Protein AF-A0A8K0SGM7-F1 (afdb_monomer_lite)

Sequence (252 aa):
TVRVQGVPLGWDKNRLAIFLTESFGTVPTIKSLAQEVQGGVQSATASFQTASDVPKLPMSIKLPTLSKEEASRPASLQVDNNFYGVTTLFIPKEADDRVDVIALPGLGGHAFESFKHPPDEYMGLRDTLPQDLTNDATGQPMARVMTFGYESGVAGSNLEGLATRLHHSLLPLVATPIARPVIFVAHGFGGLVLKQALVSLSKLENEKDHKLLQAGHGFLFFGIPHAGMDKATQLACHMDLVAQEGRLPRRR

Structure (mmCIF, N/CA/C/O backbone):
data_AF-A0A8K0SGM7-F1
#
_entry.id   AF-A0A8K0SGM7-F1
#
loop_
_atom_site.group_PDB
_atom_site.id
_atom_site.type_symbol
_atom_site.label_atom_id
_atom_site.label_alt_id
_atom_site.label_comp_id
_atom_site.label_asym_id
_atom_site.label_entity_id
_atom_site.label_seq_id
_atom_site.pdbx_PDB_ins_code
_atom_site.Cartn_x
_atom_site.Cartn_y
_atom_site.Cartn_z
_atom_site.occupancy
_atom_site.B_iso_or_equiv
_atom_site.auth_seq_id
_atom_site.auth_comp_id
_atom_site.auth_asym_id
_atom_site.auth_atom_id
_atom_site.pdbx_PDB_model_num
ATOM 1 N N . THR A 1 1 ? -12.142 8.175 3.396 1.00 90.56 1 THR A N 1
ATOM 2 C CA . THR A 1 1 ? -11.204 7.320 4.164 1.00 90.56 1 THR A CA 1
ATOM 3 C C . THR A 1 1 ? -9.929 8.075 4.501 1.00 90.56 1 THR A C 1
ATOM 5 O O . THR A 1 1 ? -9.496 8.893 3.704 1.00 90.56 1 THR A O 1
ATOM 8 N N . VAL A 1 2 ? -9.330 7.784 5.657 1.00 94.31 2 VAL A N 1
ATOM 9 C CA . VAL A 1 2 ? -8.020 8.274 6.118 1.00 94.31 2 VAL A CA 1
ATOM 10 C C . VAL A 1 2 ? -7.079 7.091 6.363 1.00 94.31 2 VAL A C 1
ATOM 12 O O . VAL A 1 2 ? -7.535 5.964 6.590 1.00 94.31 2 VAL A O 1
ATOM 15 N N . ARG A 1 3 ? -5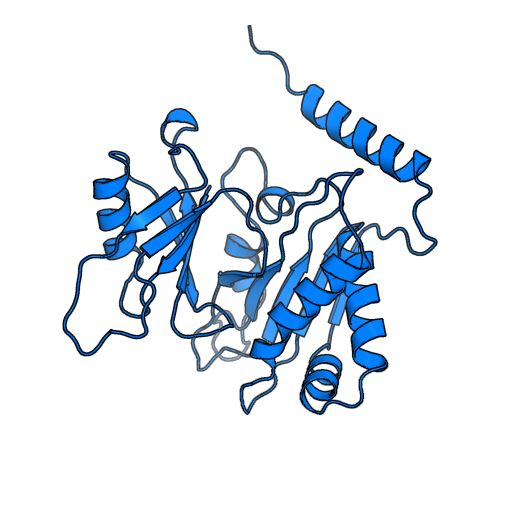.774 7.349 6.341 1.00 96.19 3 ARG A N 1
ATOM 16 C CA . ARG A 1 3 ? -4.721 6.429 6.769 1.00 96.19 3 ARG A CA 1
ATOM 17 C C . ARG A 1 3 ? -4.311 6.750 8.200 1.00 96.19 3 ARG A C 1
ATOM 19 O O . ARG A 1 3 ? -4.147 7.915 8.546 1.00 96.19 3 ARG A O 1
ATOM 26 N N . VAL A 1 4 ? -4.114 5.715 9.008 1.00 96.50 4 VAL A N 1
ATOM 27 C CA . VAL A 1 4 ? -3.551 5.808 10.360 1.00 96.50 4 VAL A CA 1
ATOM 28 C C . VAL A 1 4 ? -2.270 4.985 10.394 1.00 96.50 4 VAL A C 1
ATOM 30 O O . VAL A 1 4 ? -2.297 3.810 10.034 1.00 96.50 4 VAL A O 1
ATOM 33 N N . GLN A 1 5 ? -1.160 5.582 10.809 1.00 95.00 5 GLN A N 1
ATOM 34 C CA . GLN A 1 5 ? 0.160 4.954 10.873 1.00 95.00 5 GLN A CA 1
ATOM 35 C C . GLN A 1 5 ? 0.722 4.985 12.291 1.00 95.00 5 GLN A C 1
ATOM 37 O O . GLN A 1 5 ? 0.329 5.813 13.117 1.00 95.00 5 GLN A O 1
ATOM 42 N N . GLY A 1 6 ? 1.679 4.097 12.557 1.00 92.88 6 GLY A N 1
ATOM 43 C CA . GLY A 1 6 ? 2.317 3.985 13.868 1.00 92.88 6 GLY A CA 1
ATOM 44 C C . GLY A 1 6 ? 1.470 3.236 14.897 1.00 92.88 6 GLY A C 1
ATOM 45 O O . GLY A 1 6 ? 1.719 3.356 16.095 1.00 92.88 6 GLY A O 1
ATOM 46 N N . VAL A 1 7 ? 0.467 2.472 14.453 1.00 94.12 7 VAL A N 1
ATOM 47 C CA . VAL A 1 7 ? -0.400 1.698 15.348 1.00 94.12 7 VAL A CA 1
ATOM 48 C C . VAL A 1 7 ? 0.430 0.589 16.014 1.00 94.12 7 VAL A C 1
ATOM 50 O O . VAL A 1 7 ? 1.122 -0.147 15.307 1.00 94.12 7 VAL A O 1
ATOM 53 N N . PRO A 1 8 ? 0.416 0.449 17.352 1.00 92.38 8 PRO A N 1
ATOM 54 C CA . PRO A 1 8 ? 1.193 -0.590 18.027 1.00 92.38 8 PRO A CA 1
ATOM 55 C C . PRO A 1 8 ? 0.745 -2.003 17.633 1.00 92.38 8 PRO A C 1
ATOM 57 O O . PRO A 1 8 ? -0.449 -2.269 17.624 1.00 92.38 8 PRO A O 1
ATOM 60 N N . LEU A 1 9 ? 1.693 -2.929 17.428 1.00 89.88 9 LEU A N 1
ATOM 61 C CA . LEU A 1 9 ? 1.436 -4.311 16.967 1.00 89.88 9 LEU A CA 1
ATOM 62 C C . LEU A 1 9 ? 0.418 -5.107 17.808 1.00 89.88 9 LEU A C 1
ATOM 64 O O . LEU A 1 9 ? -0.185 -6.051 17.310 1.00 89.88 9 LEU A O 1
ATOM 68 N N . GLY A 1 10 ? 0.255 -4.763 19.089 1.00 89.00 10 GLY A N 1
ATOM 69 C CA . GLY A 1 10 ? -0.701 -5.413 19.992 1.00 89.00 10 GLY A CA 1
ATOM 70 C C . GLY A 1 10 ? -2.113 -4.822 19.956 1.00 89.00 10 GLY A C 1
ATOM 71 O O . GLY A 1 10 ? -2.942 -5.188 20.789 1.00 89.00 10 GLY A O 1
ATOM 72 N N . TRP A 1 11 ? -2.384 -3.847 19.087 1.00 93.19 11 TRP A N 1
ATOM 73 C CA . TRP A 1 11 ? -3.714 -3.266 18.940 1.00 93.19 11 TRP A CA 1
ATOM 74 C C . TRP A 1 11 ? -4.501 -4.028 17.879 1.00 93.19 11 TRP A C 1
ATOM 76 O O . TRP A 1 11 ? -3.982 -4.382 16.826 1.00 93.19 11 TRP A O 1
ATOM 86 N N . ASP A 1 12 ? -5.782 -4.255 18.153 1.00 95.00 12 ASP A N 1
ATOM 87 C CA . ASP A 1 12 ? -6.730 -4.757 17.168 1.00 95.00 12 ASP A CA 1
ATOM 88 C C . ASP A 1 12 ? -7.577 -3.608 16.592 1.00 95.00 12 ASP A C 1
ATOM 90 O O . ASP A 1 12 ? -7.466 -2.440 16.988 1.00 95.00 12 ASP A O 1
ATOM 94 N N . LYS A 1 13 ? -8.445 -3.938 15.627 1.00 96.06 13 LYS A N 1
ATOM 95 C CA . LYS A 1 13 ? -9.328 -2.953 14.986 1.00 96.06 13 LYS A CA 1
ATOM 96 C C . LYS A 1 13 ? -10.266 -2.274 15.990 1.00 96.06 13 LYS A C 1
ATOM 98 O O . LYS A 1 13 ? -10.547 -1.090 15.831 1.00 96.06 13 LYS A O 1
ATOM 103 N N . ASN A 1 14 ? -10.728 -2.997 17.011 1.00 95.75 14 ASN A N 1
ATOM 104 C CA . ASN A 1 14 ? -11.681 -2.484 17.995 1.00 95.75 14 ASN A CA 1
ATOM 105 C C . ASN A 1 14 ? -11.016 -1.467 18.922 1.00 95.75 14 ASN A C 1
ATOM 107 O O . ASN A 1 14 ? -11.519 -0.358 19.088 1.00 95.75 14 ASN A O 1
ATOM 111 N N . ARG A 1 15 ? -9.848 -1.809 19.468 1.00 95.06 15 ARG A N 1
ATOM 112 C CA . ARG A 1 15 ? -9.043 -0.919 20.303 1.00 95.06 15 ARG A CA 1
ATOM 113 C C . ARG A 1 15 ? -8.661 0.348 19.550 1.00 95.06 15 ARG A C 1
ATOM 115 O O . ARG A 1 15 ? -8.777 1.438 20.105 1.00 95.06 15 ARG A O 1
ATOM 122 N N . LEU A 1 16 ? -8.252 0.218 18.286 1.00 95.44 16 LEU A N 1
ATOM 123 C CA . LEU A 1 16 ? -7.952 1.375 17.448 1.00 95.44 16 LEU A CA 1
ATOM 124 C C . LEU A 1 16 ? -9.197 2.242 17.210 1.00 95.44 16 LEU A C 1
ATOM 126 O O . LEU A 1 16 ? -9.113 3.460 17.334 1.00 95.44 16 LEU A O 1
ATOM 130 N N . ALA A 1 17 ? -10.351 1.639 16.906 1.00 95.31 17 ALA A N 1
ATOM 131 C CA . ALA A 1 17 ? -11.600 2.375 16.703 1.00 95.31 17 ALA A CA 1
ATOM 132 C C . ALA A 1 17 ? -12.009 3.177 17.949 1.00 95.31 17 ALA A C 1
ATOM 134 O O . ALA A 1 17 ? -12.360 4.350 17.825 1.00 95.31 17 ALA A O 1
ATOM 135 N N . ILE A 1 18 ? -11.915 2.572 19.140 1.00 94.50 18 ILE A N 1
ATOM 136 C CA . ILE A 1 18 ? -12.198 3.236 20.423 1.00 94.50 18 ILE A CA 1
ATOM 137 C C . ILE A 1 18 ? -11.265 4.436 20.612 1.00 94.50 18 ILE A C 1
ATOM 139 O O . ILE A 1 18 ? -11.735 5.552 20.815 1.00 94.50 18 ILE A O 1
ATOM 143 N N . PHE A 1 19 ? -9.957 4.235 20.441 1.00 94.12 19 PHE A N 1
ATOM 144 C CA . PHE A 1 19 ? -8.962 5.293 20.618 1.00 94.12 19 PHE A CA 1
ATOM 145 C C . PHE A 1 19 ? -9.158 6.477 19.654 1.00 94.12 19 PHE A C 1
ATOM 147 O O . PHE A 1 19 ? -9.055 7.643 20.040 1.00 94.12 19 PHE A O 1
ATOM 154 N N . LEU A 1 20 ? -9.465 6.195 18.385 1.00 93.31 20 LEU A N 1
ATOM 155 C CA . LEU A 1 20 ? -9.758 7.244 17.407 1.00 93.31 20 LEU A CA 1
ATOM 156 C C . LEU A 1 20 ? -11.087 7.948 17.707 1.00 93.31 20 LEU A C 1
ATOM 158 O O . LEU A 1 20 ? -11.177 9.154 17.509 1.00 93.31 20 LEU A O 1
ATOM 162 N N . THR A 1 21 ? -12.085 7.232 18.232 1.00 93.38 21 THR A N 1
ATOM 163 C CA . THR A 1 21 ? -13.363 7.831 18.652 1.00 93.38 21 THR A CA 1
ATOM 164 C C . THR A 1 21 ? -13.155 8.838 19.777 1.00 93.38 21 THR A C 1
ATOM 166 O O . THR A 1 21 ? -13.662 9.954 19.702 1.00 93.38 21 THR A O 1
ATOM 169 N N . GLU A 1 22 ? -12.357 8.485 20.786 1.00 91.44 22 GLU A N 1
ATOM 170 C CA . GLU A 1 22 ? -11.985 9.395 21.877 1.00 91.44 22 GLU A CA 1
ATOM 171 C C . GLU A 1 22 ? -11.222 10.626 21.366 1.00 91.44 22 GLU A C 1
ATOM 173 O O . GLU A 1 22 ? -11.388 11.727 21.887 1.00 91.44 22 GLU A O 1
ATOM 178 N N . SER A 1 23 ? -10.414 10.450 20.318 1.00 88.50 23 SER A N 1
ATOM 179 C CA . SER A 1 23 ? -9.588 11.517 19.747 1.00 88.50 23 SER A CA 1
ATOM 180 C C . SER A 1 23 ? -10.354 12.454 18.805 1.00 88.50 23 SER A C 1
ATOM 182 O O . SER A 1 23 ? -10.028 13.638 18.729 1.00 88.50 23 SER A O 1
ATOM 184 N N . PHE A 1 24 ? -11.338 11.943 18.057 1.00 87.19 24 PHE A N 1
ATOM 185 C CA . PHE A 1 24 ? -12.049 12.693 17.011 1.00 87.19 24 PHE A CA 1
ATOM 186 C C . PHE A 1 24 ? -13.464 13.115 17.403 1.00 87.19 24 PHE A C 1
ATOM 188 O O . PHE A 1 24 ? -14.031 13.998 16.764 1.00 87.19 24 PHE A O 1
ATOM 195 N N . GLY A 1 25 ? -14.055 12.485 18.421 1.00 85.94 25 GLY A N 1
ATOM 196 C CA . GLY A 1 25 ? -15.464 12.672 18.775 1.00 85.94 25 GLY A CA 1
ATOM 197 C C . GLY A 1 25 ? -16.447 12.035 17.784 1.00 85.94 25 GLY A C 1
ATOM 198 O O . GLY A 1 25 ? -17.655 12.191 17.939 1.00 85.94 25 GLY A O 1
ATOM 199 N N . THR A 1 26 ? -15.950 11.309 16.780 1.00 88.44 26 THR A N 1
ATOM 200 C CA . THR A 1 26 ? -16.733 10.594 15.762 1.00 88.44 26 THR A CA 1
ATOM 201 C C . THR A 1 26 ? -16.264 9.146 15.684 1.00 88.44 26 THR A C 1
ATOM 203 O O . THR A 1 26 ? -15.098 8.862 15.940 1.00 88.44 26 THR A O 1
ATOM 206 N N . VAL A 1 27 ? -17.162 8.211 15.355 1.00 88.88 27 VAL A N 1
ATOM 207 C CA . VAL A 1 27 ? -16.842 6.773 15.326 1.00 88.88 27 VAL A CA 1
ATOM 208 C C . VAL A 1 27 ? -16.365 6.366 13.924 1.00 88.88 27 VAL A C 1
ATOM 210 O O . VAL A 1 27 ? -17.196 6.256 13.016 1.00 88.88 27 VAL A O 1
ATOM 213 N N . PRO A 1 28 ? -15.060 6.111 13.701 1.00 93.25 28 PRO A N 1
ATOM 214 C CA . PRO A 1 28 ? -14.589 5.600 12.423 1.00 93.25 28 PRO A CA 1
ATOM 215 C C . PRO A 1 28 ? -14.861 4.099 12.279 1.00 93.25 28 PRO A C 1
ATOM 217 O O . PRO A 1 28 ? -14.822 3.331 13.238 1.00 93.25 28 PRO A O 1
ATOM 220 N N . THR A 1 29 ? -15.025 3.647 11.039 1.00 94.31 29 THR A N 1
ATOM 221 C CA . THR A 1 29 ? -14.985 2.222 10.690 1.00 94.31 29 THR A CA 1
ATOM 222 C C . THR A 1 29 ? -13.578 1.839 10.240 1.00 94.31 29 THR A C 1
ATOM 224 O O . THR A 1 29 ? -13.126 2.280 9.182 1.00 94.31 29 THR A O 1
ATOM 227 N N . ILE A 1 30 ? -12.892 0.983 11.002 1.00 96.25 30 ILE A N 1
ATOM 228 C CA . ILE A 1 30 ? -11.567 0.465 10.630 1.00 96.25 30 ILE A CA 1
ATOM 229 C C . ILE A 1 30 ? -11.726 -0.639 9.585 1.00 96.25 30 ILE A C 1
ATOM 231 O O . ILE A 1 30 ? -12.168 -1.750 9.883 1.00 96.25 30 ILE A O 1
ATOM 235 N N . LYS A 1 31 ? -11.359 -0.341 8.341 1.00 94.75 31 LYS A N 1
ATOM 236 C CA . LYS A 1 31 ? -11.488 -1.270 7.214 1.00 94.75 31 LYS A CA 1
ATOM 237 C C . LYS A 1 31 ? -10.290 -2.210 7.124 1.00 94.75 31 LYS A C 1
ATOM 239 O O . LYS A 1 31 ? -10.472 -3.424 7.046 1.00 94.75 31 LYS A O 1
ATOM 244 N N . SER A 1 32 ? -9.074 -1.688 7.268 1.00 95.44 32 SER A N 1
ATOM 245 C CA . SER A 1 32 ? -7.848 -2.493 7.334 1.00 95.44 32 SER A CA 1
ATOM 246 C C . SER A 1 32 ? -7.014 -2.183 8.567 1.00 95.44 32 SER A C 1
ATOM 248 O O . SER A 1 32 ? -7.090 -1.086 9.109 1.00 95.44 32 SER A O 1
ATOM 250 N N . LEU A 1 33 ? -6.222 -3.168 8.987 1.00 96.88 33 LEU A N 1
ATOM 251 C CA . LEU A 1 33 ? -5.160 -3.039 9.976 1.00 96.88 33 LEU A CA 1
ATOM 252 C C . LEU A 1 33 ? -4.102 -4.089 9.625 1.00 96.88 33 LEU A C 1
ATOM 254 O O . LEU A 1 33 ? -4.396 -5.282 9.671 1.00 96.88 33 LEU A O 1
ATOM 258 N N . ALA A 1 34 ? -2.918 -3.652 9.211 1.00 95.56 34 ALA A N 1
ATOM 259 C CA . ALA A 1 34 ? -1.869 -4.530 8.713 1.00 95.56 34 ALA A CA 1
ATOM 260 C C . ALA A 1 34 ? -0.489 -4.021 9.129 1.00 95.56 34 ALA A C 1
ATOM 262 O O . ALA A 1 34 ? -0.246 -2.815 9.179 1.00 95.56 34 ALA A O 1
ATOM 263 N N . GLN A 1 35 ? 0.423 -4.947 9.422 1.00 93.38 35 GLN A N 1
ATOM 264 C CA . GLN A 1 35 ? 1.798 -4.610 9.772 1.00 93.38 35 GLN A CA 1
ATOM 265 C C . GLN A 1 35 ? 2.499 -3.903 8.603 1.00 93.38 35 GLN A C 1
ATOM 267 O O . GLN A 1 35 ? 2.387 -4.315 7.443 1.00 93.38 35 GLN A O 1
ATOM 272 N N . GLU A 1 36 ? 3.210 -2.817 8.901 1.00 90.50 36 GLU A N 1
ATOM 273 C CA . GLU A 1 36 ? 4.017 -2.124 7.900 1.00 90.50 36 GLU A CA 1
ATOM 274 C C . GLU A 1 36 ? 5.253 -2.951 7.536 1.00 90.50 36 GLU A C 1
ATOM 276 O O . GLU A 1 36 ? 5.793 -3.703 8.350 1.00 90.50 36 GLU A O 1
ATOM 281 N N . VAL A 1 37 ? 5.740 -2.787 6.306 1.00 85.50 37 VAL A N 1
ATOM 282 C CA . VAL A 1 37 ? 6.898 -3.543 5.804 1.00 85.50 37 VAL A CA 1
ATOM 283 C C . VAL A 1 37 ? 8.169 -3.259 6.604 1.00 85.50 37 VAL A C 1
ATOM 285 O O . VAL A 1 37 ? 8.998 -4.143 6.795 1.00 85.50 37 VAL A O 1
ATOM 288 N N . GLN A 1 38 ? 8.310 -2.032 7.106 1.00 79.06 38 GLN A N 1
ATOM 289 C CA . GLN A 1 38 ? 9.437 -1.624 7.949 1.00 79.06 38 GLN A CA 1
ATOM 290 C C . GLN A 1 38 ? 9.432 -2.337 9.316 1.00 79.06 38 GLN A C 1
ATOM 292 O O . GLN A 1 38 ? 10.444 -2.333 10.013 1.00 79.06 38 GLN A O 1
ATOM 297 N N . GLY A 1 39 ? 8.325 -2.999 9.673 1.00 80.31 39 GLY A N 1
ATOM 298 C CA . GLY A 1 39 ? 8.145 -3.695 10.939 1.00 80.31 39 GLY A CA 1
ATOM 299 C C . GLY A 1 39 ? 7.894 -2.748 12.114 1.00 80.31 39 GLY A C 1
ATOM 300 O O . GLY A 1 39 ? 7.855 -1.530 11.973 1.00 80.31 39 GLY A O 1
ATOM 301 N N . GLY A 1 40 ? 7.665 -3.325 13.296 1.00 84.75 40 GLY A N 1
ATOM 302 C CA . GLY A 1 40 ? 7.518 -2.582 14.556 1.00 84.75 40 GLY A CA 1
ATOM 303 C C . GLY A 1 40 ? 6.185 -1.849 14.755 1.00 84.75 40 GLY A C 1
ATOM 304 O O . GLY A 1 40 ? 5.827 -1.558 15.895 1.00 84.75 40 GLY A O 1
ATOM 305 N N . VAL A 1 41 ? 5.433 -1.593 13.683 1.00 91.88 41 VAL A N 1
ATOM 306 C CA . VAL A 1 41 ? 4.149 -0.876 13.706 1.00 91.88 41 VAL A CA 1
ATOM 307 C C . VAL A 1 41 ? 3.164 -1.425 12.672 1.00 91.88 41 VAL A C 1
ATOM 309 O O . VAL A 1 41 ? 3.525 -2.184 11.770 1.00 91.88 41 VAL A O 1
ATOM 312 N N . GLN A 1 42 ? 1.904 -1.019 12.797 1.00 94.69 42 GLN A N 1
ATOM 313 C CA . GLN A 1 42 ? 0.829 -1.287 11.850 1.00 94.69 42 GLN A CA 1
ATOM 314 C C . GLN A 1 42 ? 0.320 0.014 11.224 1.00 94.69 42 GLN A C 1
ATOM 316 O O . GLN A 1 42 ? 0.393 1.099 11.811 1.00 94.69 42 GLN A O 1
ATOM 321 N N . SER A 1 43 ? -0.253 -0.135 10.036 1.00 95.62 43 SER A N 1
ATOM 322 C CA . SER A 1 43 ? -1.035 0.884 9.350 1.00 95.62 43 SER A CA 1
ATOM 323 C C . SER A 1 43 ? -2.479 0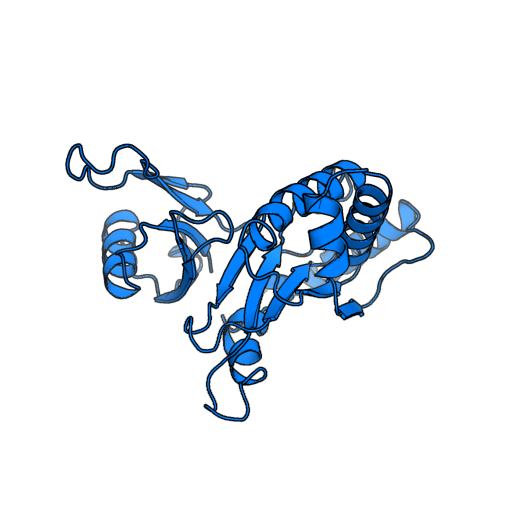.414 9.202 1.00 95.62 43 SER A C 1
ATOM 325 O O . SER A 1 43 ? -2.761 -0.783 9.104 1.00 95.62 43 SER A O 1
ATOM 327 N N . ALA A 1 44 ? -3.410 1.359 9.217 1.00 96.88 44 ALA A N 1
ATOM 328 C CA . ALA A 1 44 ? -4.834 1.101 9.115 1.00 96.88 44 ALA A CA 1
ATOM 329 C C . ALA A 1 44 ? -5.506 2.077 8.153 1.00 96.88 44 ALA A C 1
ATOM 331 O O . ALA A 1 44 ? -5.067 3.216 7.986 1.00 96.88 44 ALA A O 1
ATOM 332 N N . THR A 1 45 ? -6.613 1.637 7.555 1.00 96.44 45 THR A N 1
ATOM 333 C CA . THR A 1 45 ? -7.535 2.530 6.846 1.00 96.44 45 THR A CA 1
ATOM 334 C C . THR A 1 45 ? -8.809 2.688 7.655 1.00 96.44 45 THR A C 1
ATOM 336 O O . THR A 1 45 ? -9.421 1.701 8.070 1.00 96.44 45 THR A O 1
ATOM 339 N N . ALA A 1 46 ? -9.203 3.937 7.882 1.00 94.94 46 ALA A N 1
ATOM 340 C CA . ALA A 1 46 ? -10.385 4.300 8.646 1.00 94.94 46 ALA A CA 1
ATOM 341 C C . ALA A 1 46 ? -11.342 5.116 7.767 1.00 94.94 46 ALA A C 1
ATOM 343 O O . ALA A 1 46 ? -10.959 6.117 7.161 1.00 94.94 46 ALA A O 1
ATOM 344 N N . SER A 1 47 ? -12.591 4.679 7.669 1.00 91.81 47 SER A N 1
ATOM 345 C CA . SER A 1 47 ? -13.640 5.360 6.906 1.00 91.81 47 SER A CA 1
ATOM 346 C C . SER A 1 47 ? -14.615 6.047 7.858 1.00 91.81 47 SER A C 1
ATOM 348 O O . SER A 1 47 ? -14.956 5.489 8.900 1.00 91.81 47 SER A O 1
ATOM 350 N N . PHE A 1 48 ? -15.085 7.232 7.481 1.00 88.94 48 PHE A N 1
ATOM 351 C CA . PHE A 1 48 ? -16.095 7.998 8.212 1.00 88.94 48 PHE A CA 1
ATOM 352 C C . PHE A 1 48 ? -17.380 8.063 7.387 1.00 88.94 48 PHE A C 1
ATOM 354 O O . PHE A 1 48 ? -17.321 7.930 6.163 1.00 88.94 48 PHE A O 1
ATOM 361 N N . GLN A 1 49 ? -18.527 8.232 8.047 1.00 84.00 49 GLN A N 1
ATOM 362 C CA . GLN A 1 49 ? -19.825 8.251 7.366 1.00 84.00 49 GLN A CA 1
ATOM 363 C C . GLN A 1 49 ? -20.006 9.511 6.521 1.00 84.00 49 GLN A C 1
ATOM 365 O O . GLN A 1 49 ? -20.487 9.425 5.392 1.00 84.00 49 GLN A O 1
ATOM 370 N N . THR A 1 50 ? -19.599 10.671 7.040 1.00 80.88 50 THR A N 1
ATOM 371 C CA . THR A 1 50 ? -19.688 11.940 6.317 1.00 80.88 50 THR A CA 1
ATOM 372 C C . THR A 1 50 ? -18.330 12.627 6.204 1.00 80.88 50 THR A C 1
ATOM 374 O O . THR A 1 50 ? -17.419 12.399 7.000 1.00 80.88 50 THR A O 1
ATOM 377 N N . ALA A 1 51 ? -18.182 13.498 5.202 1.00 77.19 51 ALA A N 1
ATOM 378 C CA . ALA A 1 51 ? -16.967 14.294 5.030 1.00 77.19 51 ALA A CA 1
ATOM 379 C C . ALA A 1 51 ? -16.723 15.256 6.208 1.00 77.19 51 ALA A C 1
ATOM 381 O O . ALA A 1 51 ? -15.574 15.533 6.534 1.00 77.19 51 ALA A O 1
ATOM 382 N N . SER A 1 52 ? -17.789 15.723 6.867 1.00 79.94 52 SER A N 1
ATOM 383 C CA . SER A 1 52 ? -17.714 16.593 8.049 1.00 79.94 52 SER A CA 1
ATOM 384 C C . SER A 1 52 ? -17.155 15.884 9.284 1.00 79.94 52 SER A C 1
ATOM 386 O O . SER A 1 52 ? -16.634 16.550 10.174 1.00 79.94 52 SER A O 1
ATOM 388 N N . ASP A 1 53 ? -17.244 14.551 9.330 1.00 81.88 53 ASP A N 1
ATOM 389 C CA . ASP A 1 53 ? -16.709 13.735 10.426 1.00 81.88 53 ASP A CA 1
ATOM 390 C C . ASP A 1 53 ? -15.198 13.509 10.304 1.00 81.88 53 ASP A C 1
ATOM 392 O O . ASP A 1 53 ? -14.562 13.052 11.258 1.00 81.88 53 ASP A O 1
ATOM 396 N N . VAL A 1 54 ? -14.625 13.784 9.125 1.00 80.94 54 VAL A N 1
ATOM 397 C CA . VAL A 1 54 ? -13.188 13.656 8.893 1.00 80.94 54 VAL A CA 1
ATOM 398 C C . VAL A 1 54 ? -12.489 14.821 9.601 1.00 80.94 54 VAL A C 1
ATOM 400 O O . VAL A 1 54 ? -12.789 15.982 9.307 1.00 80.94 54 VAL A O 1
ATOM 403 N N . PRO A 1 55 ? -11.545 14.553 10.522 1.00 82.06 55 PRO A N 1
ATOM 404 C CA . PRO A 1 55 ? -10.813 15.615 11.199 1.00 82.06 55 PRO A CA 1
ATOM 405 C C . PRO A 1 55 ? -9.973 16.428 10.204 1.00 82.06 55 PRO A C 1
ATOM 407 O O . PRO A 1 55 ? -9.740 16.026 9.064 1.00 82.06 55 PRO A O 1
ATOM 410 N N . LYS A 1 56 ? -9.471 17.588 10.635 1.00 86.38 56 LYS A N 1
ATOM 411 C CA . LYS A 1 56 ? -8.490 18.339 9.838 1.00 86.38 56 LYS A CA 1
ATOM 412 C C . LYS A 1 56 ? -7.161 17.574 9.820 1.00 86.38 56 LYS A C 1
ATOM 414 O O . LYS A 1 56 ? -6.602 17.302 10.878 1.00 86.38 56 LYS A O 1
ATOM 419 N N . LEU A 1 57 ? -6.672 17.245 8.625 1.00 88.69 57 LEU A N 1
ATOM 420 C CA . LEU A 1 57 ? -5.485 16.412 8.389 1.00 88.69 57 LEU A CA 1
ATOM 421 C C . LEU A 1 57 ? -4.376 17.202 7.665 1.00 88.69 57 LEU A C 1
ATOM 423 O O . LEU A 1 57 ? -4.697 18.163 6.962 1.00 88.69 57 LEU A O 1
ATOM 427 N N . PRO A 1 58 ? -3.094 16.796 7.776 1.00 91.88 58 PRO A N 1
ATOM 428 C CA . PRO A 1 58 ? -2.579 15.698 8.603 1.00 91.88 58 PRO A CA 1
ATOM 429 C C . PRO A 1 58 ? -2.555 16.054 10.096 1.00 91.88 58 PRO A C 1
ATOM 431 O O . PRO A 1 58 ? -2.501 17.227 10.463 1.00 91.88 58 PRO A O 1
ATOM 434 N N . MET A 1 59 ? -2.571 15.043 10.965 1.00 92.75 59 MET A N 1
ATOM 435 C CA . MET A 1 59 ? -2.476 15.241 12.413 1.00 92.75 59 MET A CA 1
ATOM 436 C C . MET A 1 59 ? -1.697 14.128 13.115 1.00 92.75 59 MET A C 1
ATOM 438 O O . MET A 1 59 ? -1.579 13.013 12.613 1.00 92.75 59 MET A O 1
ATOM 442 N N . SER A 1 60 ? -1.204 14.445 14.312 1.00 93.19 60 SER A N 1
ATOM 443 C CA . SER A 1 60 ? -0.441 13.540 15.171 1.00 93.19 60 SER A CA 1
ATOM 444 C C . SER A 1 60 ? -1.148 13.389 16.518 1.00 93.19 60 SER A C 1
ATOM 446 O O . SER A 1 60 ? -1.413 14.384 17.195 1.00 93.19 60 SER A O 1
ATOM 448 N N . ILE A 1 61 ? -1.468 12.154 16.904 1.00 92.19 61 ILE A N 1
ATOM 449 C CA . ILE A 1 61 ? -2.196 11.829 18.139 1.00 92.19 61 ILE A CA 1
ATOM 450 C C . ILE A 1 61 ? -1.233 11.135 19.091 1.00 92.19 61 ILE A C 1
ATOM 452 O O . ILE A 1 61 ? -0.720 10.062 18.779 1.00 92.19 61 ILE A O 1
ATOM 456 N N . LYS A 1 62 ? -0.973 11.727 20.259 1.00 90.75 62 LYS A N 1
ATOM 457 C CA . LYS A 1 62 ? -0.075 11.125 21.253 1.00 90.75 62 LYS A CA 1
ATOM 458 C C . LYS A 1 62 ? -0.641 9.801 21.747 1.00 90.75 62 LYS A C 1
ATOM 460 O O . LYS A 1 62 ? -1.804 9.731 22.135 1.00 90.75 62 LYS A O 1
ATOM 465 N N . LEU A 1 63 ? 0.198 8.772 21.755 1.00 87.19 63 LEU A N 1
ATOM 466 C CA . LEU A 1 63 ? -0.172 7.486 22.326 1.00 87.19 63 LEU A CA 1
ATOM 467 C C . LEU A 1 63 ? -0.104 7.548 23.861 1.00 87.19 63 LEU A C 1
ATOM 469 O O . LEU A 1 63 ? 0.721 8.291 24.403 1.00 87.19 63 LEU A O 1
ATOM 473 N N . PRO A 1 64 ? -0.946 6.778 24.577 1.00 79.81 64 PRO A N 1
ATOM 474 C CA . PRO A 1 64 ? -0.838 6.651 26.023 1.00 79.81 64 PRO A CA 1
ATOM 475 C C . PRO A 1 64 ? 0.549 6.130 26.402 1.00 79.81 64 PRO A C 1
ATOM 477 O O . PRO A 1 64 ? 1.037 5.168 25.807 1.00 79.81 64 PRO A O 1
ATOM 480 N N . THR A 1 65 ? 1.180 6.753 27.395 1.00 65.75 65 THR A N 1
ATOM 481 C CA . THR A 1 65 ? 2.484 6.320 27.899 1.00 65.75 65 THR A CA 1
ATOM 482 C C . THR A 1 65 ? 2.342 4.937 28.536 1.00 65.75 65 THR A C 1
ATOM 484 O O . THR A 1 65 ? 1.744 4.801 29.603 1.00 65.75 65 THR A O 1
ATOM 487 N N . LEU A 1 66 ? 2.868 3.907 27.880 1.00 61.34 66 LEU A N 1
ATOM 488 C CA . LEU A 1 66 ? 3.020 2.569 28.453 1.00 61.34 66 LEU A CA 1
ATOM 489 C C . LEU A 1 66 ? 4.425 2.432 29.072 1.00 61.34 66 LEU A C 1
ATOM 491 O O . LEU A 1 66 ? 5.252 3.333 28.932 1.00 61.34 66 LEU A O 1
ATOM 495 N N . SER A 1 67 ? 4.650 1.374 29.859 1.00 53.44 67 SER A N 1
ATOM 496 C CA . SER A 1 67 ? 5.823 1.185 30.731 1.00 53.44 67 SER A CA 1
ATOM 497 C C . SER A 1 67 ? 7.175 1.431 30.035 1.00 53.44 67 SER A C 1
ATOM 499 O O . SER A 1 67 ? 7.304 1.381 28.813 1.00 53.44 67 SER A O 1
ATOM 501 N N . LYS A 1 68 ? 8.227 1.670 30.836 1.00 54.94 68 LYS A N 1
ATOM 502 C CA . LYS A 1 68 ? 9.606 1.961 30.380 1.00 54.94 68 LYS A CA 1
ATOM 503 C C . LYS A 1 68 ? 10.188 0.947 29.374 1.00 54.94 68 LYS A C 1
ATOM 505 O O . LYS A 1 68 ? 11.184 1.258 28.728 1.00 54.94 68 LYS A O 1
ATOM 510 N N . GLU A 1 69 ? 9.590 -0.232 29.236 1.00 52.88 69 GLU A N 1
ATOM 511 C CA . GLU A 1 69 ? 10.018 -1.311 28.337 1.00 52.88 69 GLU A CA 1
ATOM 512 C C . GLU A 1 69 ? 9.691 -1.050 26.854 1.00 52.88 69 GLU A C 1
ATOM 514 O O . GLU A 1 69 ? 10.241 -1.717 25.983 1.00 52.88 69 GLU A O 1
ATOM 519 N N . GLU A 1 70 ? 8.854 -0.057 26.533 1.00 56.62 70 GLU A N 1
ATOM 520 C CA . GLU A 1 70 ? 8.376 0.196 25.163 1.00 56.62 70 GLU A CA 1
ATOM 521 C C . GLU A 1 70 ? 8.992 1.446 24.502 1.00 56.62 70 GLU A C 1
ATOM 523 O O . GLU A 1 70 ? 8.448 1.989 23.540 1.00 56.62 70 GLU A O 1
ATOM 528 N N . ALA A 1 71 ? 10.157 1.891 24.987 1.00 53.44 71 ALA A N 1
ATOM 529 C CA . ALA A 1 71 ? 10.827 3.138 24.591 1.00 53.44 71 ALA A CA 1
ATOM 530 C C . ALA A 1 71 ? 11.233 3.248 23.100 1.00 53.44 71 ALA A C 1
ATOM 532 O O . ALA A 1 71 ? 11.642 4.322 22.664 1.00 53.44 71 ALA A O 1
ATOM 533 N N . SER A 1 72 ? 11.124 2.171 22.314 1.00 59.47 72 SER A N 1
ATOM 534 C CA . SER A 1 72 ? 11.391 2.165 20.866 1.00 59.47 72 SER A CA 1
ATOM 535 C C . SER A 1 72 ? 10.149 2.381 19.991 1.00 59.47 72 SER A C 1
ATOM 537 O O . SER A 1 72 ? 10.273 2.450 18.768 1.00 59.47 72 SER A O 1
ATOM 539 N N . ARG A 1 73 ? 8.948 2.470 20.580 1.00 67.12 73 ARG A N 1
ATOM 540 C CA . ARG A 1 73 ? 7.693 2.636 19.831 1.00 67.12 73 ARG A CA 1
ATOM 541 C C . ARG A 1 73 ? 7.463 4.088 19.396 1.00 67.12 73 ARG A C 1
ATOM 543 O O . ARG A 1 73 ? 7.969 5.009 20.041 1.00 67.12 73 ARG A O 1
ATOM 550 N N . PRO A 1 74 ? 6.655 4.324 18.342 1.00 68.38 74 PRO A N 1
ATOM 551 C CA . PRO A 1 74 ? 6.204 5.670 18.016 1.00 68.38 74 PRO A CA 1
ATOM 552 C C . PRO A 1 74 ? 5.518 6.300 19.228 1.00 68.38 74 PRO A C 1
ATOM 554 O O . PRO A 1 74 ? 4.645 5.693 19.840 1.00 68.38 74 PRO A O 1
ATOM 557 N N . ALA A 1 75 ? 5.872 7.543 19.550 1.00 81.31 75 ALA A N 1
ATOM 558 C CA . ALA A 1 75 ? 5.208 8.296 20.617 1.00 81.31 75 ALA A CA 1
ATOM 559 C C . ALA A 1 75 ? 3.815 8.818 20.202 1.00 81.31 75 ALA A C 1
ATOM 561 O O . ALA A 1 75 ? 3.077 9.375 21.017 1.00 81.31 75 ALA A O 1
ATOM 562 N N . SER A 1 76 ? 3.461 8.690 18.920 1.00 90.12 76 SER A N 1
ATOM 563 C CA . SER A 1 76 ? 2.203 9.186 18.362 1.00 90.12 76 SER A CA 1
ATOM 564 C C . SER A 1 76 ? 1.760 8.399 17.132 1.00 90.12 76 SER A C 1
ATOM 566 O O . SER A 1 76 ? 2.598 7.939 16.355 1.00 90.12 76 SER A O 1
ATOM 568 N N . LEU A 1 77 ? 0.443 8.299 16.945 1.00 93.31 77 LEU A N 1
ATOM 569 C CA . LEU A 1 77 ? -0.170 7.889 15.686 1.00 93.31 77 LEU A CA 1
ATOM 570 C C . LEU A 1 77 ? -0.141 9.057 14.708 1.00 93.31 77 LEU A C 1
ATOM 572 O O . LEU A 1 77 ? -0.497 10.177 15.078 1.00 93.31 77 LEU A O 1
ATOM 576 N N . GLN A 1 78 ? 0.227 8.786 13.462 1.00 94.75 78 GLN A N 1
ATOM 577 C CA . GLN A 1 78 ? 0.083 9.751 12.374 1.00 94.75 78 GLN A CA 1
ATOM 578 C C . GLN A 1 78 ? -1.205 9.460 11.617 1.00 94.75 78 GLN A C 1
ATOM 580 O O . GLN A 1 78 ? -1.495 8.304 11.314 1.00 94.75 78 GLN A O 1
ATOM 585 N N . VAL A 1 79 ? -1.981 10.498 11.322 1.00 95.44 79 VAL A N 1
ATOM 586 C CA . VAL A 1 79 ? -3.222 10.380 10.556 1.00 95.44 79 VAL A CA 1
ATOM 587 C C . VAL A 1 79 ? -3.167 11.338 9.382 1.00 95.44 79 VAL A C 1
ATOM 589 O O . VAL A 1 79 ? -2.923 12.533 9.552 1.00 95.44 79 VAL A O 1
ATOM 592 N N . ASP A 1 80 ? -3.399 10.812 8.186 1.00 95.19 80 ASP A N 1
ATOM 593 C CA . ASP A 1 80 ? -3.363 11.572 6.942 1.00 95.19 80 ASP A CA 1
ATOM 594 C C . ASP A 1 80 ? -4.401 11.060 5.936 1.00 95.19 80 ASP A C 1
ATOM 596 O O . ASP A 1 80 ? -5.020 10.011 6.111 1.00 95.19 80 ASP A O 1
ATOM 600 N N . ASN A 1 81 ? -4.616 11.827 4.875 1.00 93.12 81 ASN A N 1
ATOM 601 C CA . ASN A 1 81 ? -5.488 11.482 3.756 1.00 93.12 81 ASN A CA 1
ATOM 602 C C . ASN A 1 81 ? -4.760 11.585 2.413 1.00 93.12 81 ASN A C 1
ATOM 604 O O . ASN A 1 81 ? -5.428 11.776 1.410 1.00 93.12 81 ASN A O 1
ATOM 608 N N . ASN A 1 82 ? -3.425 11.537 2.398 1.00 91.81 82 ASN A N 1
ATOM 609 C CA . ASN A 1 82 ? -2.626 11.644 1.173 1.00 91.81 82 ASN A CA 1
ATOM 610 C C . ASN A 1 82 ? -1.994 10.306 0.774 1.00 91.81 82 ASN A C 1
ATOM 612 O O . ASN A 1 82 ? -1.658 10.095 -0.393 1.00 91.81 82 ASN A O 1
ATOM 616 N N . PHE A 1 83 ? -1.850 9.390 1.738 1.00 94.00 83 PHE A N 1
ATOM 617 C CA . PHE A 1 83 ? -1.304 8.055 1.535 1.00 94.00 83 PHE A CA 1
ATOM 618 C C . PHE A 1 83 ? 0.114 8.060 0.937 1.00 94.00 83 PHE A C 1
ATOM 620 O O . PHE A 1 83 ? 0.490 7.136 0.216 1.00 94.00 83 PHE A O 1
ATOM 627 N N . TYR A 1 84 ? 0.927 9.079 1.228 1.00 92.81 84 TYR A N 1
ATOM 628 C CA . TYR A 1 84 ? 2.303 9.157 0.735 1.00 92.81 84 TYR A CA 1
ATOM 629 C C . TYR A 1 84 ? 3.204 8.085 1.355 1.00 92.81 84 TYR A C 1
ATOM 631 O O . TYR A 1 84 ? 3.126 7.797 2.550 1.00 92.81 84 TYR A O 1
ATOM 639 N N . GLY A 1 85 ? 4.086 7.506 0.541 1.00 92.44 85 GLY A N 1
ATOM 640 C CA . GLY A 1 85 ? 4.893 6.346 0.903 1.00 92.44 85 GLY A CA 1
ATOM 641 C C . GLY A 1 85 ? 4.129 5.028 0.769 1.00 92.44 85 GLY A C 1
ATOM 642 O O . GLY A 1 85 ? 3.051 4.964 0.176 1.00 92.44 85 GLY A O 1
ATOM 643 N N . VAL A 1 86 ? 4.708 3.953 1.304 1.00 94.00 86 VAL A N 1
ATOM 644 C CA . VAL A 1 86 ? 4.074 2.627 1.303 1.00 94.00 86 VAL A CA 1
ATOM 645 C C . VAL A 1 86 ? 3.007 2.558 2.388 1.00 94.00 86 VAL A C 1
ATOM 647 O O . VAL A 1 86 ? 3.239 2.947 3.527 1.00 94.00 86 VAL A O 1
ATOM 650 N N . THR A 1 87 ? 1.846 2.018 2.033 1.00 95.44 87 THR A N 1
ATOM 651 C CA . THR A 1 87 ? 0.778 1.661 2.969 1.00 95.44 87 THR A CA 1
ATOM 652 C C . THR A 1 87 ? 0.430 0.194 2.776 1.00 95.44 87 THR A C 1
ATOM 654 O O . THR A 1 87 ? 0.050 -0.195 1.669 1.00 95.44 87 THR A O 1
ATOM 657 N N . THR A 1 88 ? 0.520 -0.613 3.835 1.00 96.38 88 THR A N 1
ATOM 658 C CA . THR A 1 88 ? 0.045 -2.002 3.802 1.00 96.38 88 THR A CA 1
ATOM 659 C C . THR A 1 88 ? -1.469 -2.013 3.995 1.00 96.38 88 THR A C 1
ATOM 661 O O . THR A 1 88 ? -1.986 -1.596 5.028 1.00 96.38 88 THR A O 1
ATOM 664 N N . LEU A 1 89 ? -2.203 -2.483 2.991 1.00 96.69 89 LEU A N 1
ATOM 665 C CA . LEU A 1 89 ? -3.666 -2.535 3.009 1.00 96.69 89 LEU A CA 1
ATOM 666 C C . LEU A 1 89 ? -4.183 -3.860 3.566 1.00 96.69 89 LEU A C 1
ATOM 668 O O . LEU A 1 89 ? -5.237 -3.887 4.198 1.00 96.69 89 LEU A O 1
ATOM 672 N N . PHE A 1 90 ? -3.443 -4.944 3.350 1.00 96.56 90 PHE A N 1
ATOM 673 C CA . PHE A 1 90 ? -3.810 -6.281 3.795 1.00 96.56 90 PHE A CA 1
ATOM 674 C C . PHE A 1 90 ? -2.559 -7.129 4.029 1.00 96.56 90 PHE A C 1
ATOM 676 O O . PHE A 1 90 ? -1.589 -7.014 3.279 1.00 96.56 90 PHE A O 1
ATOM 683 N N . ILE A 1 91 ? -2.600 -7.991 5.047 1.00 94.19 91 ILE A N 1
ATOM 684 C CA . ILE A 1 91 ? -1.565 -8.989 5.321 1.00 94.19 91 ILE A CA 1
ATOM 685 C C . ILE A 1 91 ? -2.216 -10.377 5.492 1.00 94.19 91 ILE A C 1
ATOM 687 O O . ILE A 1 91 ? -3.167 -10.500 6.270 1.00 94.19 91 ILE A O 1
ATOM 691 N N . PRO A 1 92 ? -1.742 -11.407 4.767 1.00 94.00 92 PRO A N 1
ATOM 692 C CA . PRO A 1 92 ? -2.125 -12.796 4.984 1.00 94.00 92 PRO A CA 1
ATOM 693 C C . PRO A 1 92 ? -1.761 -13.302 6.379 1.00 94.00 92 PRO A C 1
ATOM 695 O O . PRO A 1 92 ? -0.977 -12.693 7.108 1.00 94.00 92 PRO A O 1
ATOM 698 N N . LYS A 1 93 ? -2.274 -14.484 6.726 1.00 92.31 93 LYS A N 1
ATOM 699 C CA . LYS A 1 93 ? -1.717 -15.257 7.842 1.00 92.31 93 LYS A CA 1
ATOM 700 C C . LYS A 1 93 ? -0.302 -15.701 7.478 1.00 92.31 93 LYS A C 1
ATOM 702 O O . LYS A 1 93 ? -0.053 -16.052 6.333 1.00 92.31 93 LYS A O 1
ATOM 707 N N . GLU A 1 94 ? 0.594 -15.766 8.458 1.00 88.38 94 GLU A N 1
ATOM 708 C CA . GLU A 1 94 ? 2.007 -16.113 8.235 1.00 88.38 94 GLU A CA 1
ATOM 709 C C . GLU A 1 94 ? 2.195 -17.444 7.481 1.00 88.38 94 GLU A C 1
ATOM 711 O O . GLU A 1 94 ? 3.037 -17.539 6.593 1.00 88.38 94 GLU A O 1
ATOM 716 N N . ALA A 1 95 ? 1.351 -18.446 7.756 1.00 89.94 95 ALA A N 1
ATOM 717 C CA . ALA A 1 95 ? 1.376 -19.744 7.072 1.00 89.94 95 ALA A CA 1
ATOM 718 C C . ALA A 1 95 ? 1.040 -19.671 5.563 1.00 89.94 95 ALA A C 1
ATOM 720 O O . ALA A 1 95 ? 1.445 -20.544 4.783 1.00 89.94 95 ALA A O 1
ATOM 721 N N . ASP A 1 96 ? 0.314 -18.631 5.153 1.00 92.12 96 ASP A N 1
ATOM 722 C CA . ASP A 1 96 ? -0.185 -18.408 3.796 1.00 92.12 96 ASP A CA 1
ATOM 723 C C . ASP A 1 96 ? 0.471 -17.193 3.118 1.00 92.12 96 ASP A C 1
ATOM 725 O O . ASP A 1 96 ? 0.176 -16.917 1.965 1.00 92.12 96 ASP A O 1
ATOM 729 N N . ASP A 1 97 ? 1.379 -16.471 3.776 1.00 91.31 97 ASP A N 1
ATOM 730 C CA . ASP A 1 97 ? 2.019 -15.266 3.234 1.00 91.31 97 ASP A CA 1
ATOM 731 C C . ASP A 1 97 ? 3.066 -15.612 2.157 1.00 91.31 97 ASP A C 1
ATOM 733 O O . ASP A 1 97 ? 4.241 -15.859 2.461 1.00 91.31 97 ASP A O 1
ATOM 737 N N . ARG A 1 98 ? 2.629 -15.673 0.891 1.00 92.75 98 ARG A N 1
ATOM 738 C CA . ARG A 1 98 ? 3.425 -16.184 -0.241 1.00 92.75 98 ARG A CA 1
ATOM 739 C C . ARG A 1 98 ? 3.903 -15.119 -1.217 1.00 92.75 98 ARG A C 1
ATOM 741 O O . ARG A 1 98 ? 4.961 -15.313 -1.808 1.00 92.75 98 ARG A O 1
ATOM 748 N N . VAL A 1 99 ? 3.147 -14.043 -1.426 1.00 94.38 99 VAL A N 1
ATOM 749 C CA . VAL A 1 99 ? 3.410 -13.068 -2.499 1.00 94.38 99 VAL A CA 1
ATOM 750 C C . VAL A 1 99 ? 3.139 -11.642 -2.037 1.00 94.38 99 VAL A C 1
ATOM 752 O O . VAL A 1 99 ? 2.203 -11.383 -1.286 1.00 94.38 99 VAL A O 1
ATOM 755 N N . ASP A 1 100 ? 3.945 -10.706 -2.523 1.00 95.44 100 ASP A N 1
ATOM 756 C CA . ASP A 1 100 ? 3.753 -9.276 -2.319 1.00 95.44 100 ASP A CA 1
ATOM 757 C C . ASP A 1 100 ? 3.134 -8.634 -3.559 1.00 95.44 100 ASP A C 1
ATOM 759 O O . ASP A 1 100 ? 3.609 -8.838 -4.673 1.00 95.44 100 ASP A O 1
ATOM 763 N N . VAL A 1 101 ? 2.103 -7.811 -3.376 1.00 97.56 101 VAL A N 1
ATOM 764 C CA . VAL A 1 101 ? 1.505 -7.002 -4.443 1.00 97.56 101 VAL A CA 1
ATOM 765 C C . VAL A 1 101 ? 1.622 -5.528 -4.090 1.00 97.56 101 VAL A C 1
ATOM 767 O O . VAL A 1 101 ? 1.170 -5.100 -3.027 1.00 97.56 101 VAL A O 1
ATOM 770 N N . ILE A 1 102 ? 2.215 -4.740 -4.988 1.00 97.19 102 ILE A N 1
ATOM 771 C CA . ILE A 1 102 ? 2.467 -3.311 -4.775 1.00 97.19 102 ILE A CA 1
ATOM 772 C C . ILE A 1 102 ? 1.855 -2.510 -5.909 1.00 97.19 102 ILE A C 1
ATOM 774 O O . ILE A 1 102 ? 2.280 -2.611 -7.061 1.00 97.19 102 ILE A O 1
ATOM 778 N N . ALA A 1 103 ? 0.876 -1.680 -5.568 1.00 97.56 103 ALA A N 1
ATOM 779 C CA . ALA A 1 103 ? 0.203 -0.817 -6.520 1.00 97.56 103 ALA A CA 1
ATOM 780 C C . ALA A 1 103 ? 0.772 0.609 -6.532 1.00 97.56 103 ALA A C 1
ATOM 782 O O . ALA A 1 103 ? 1.064 1.182 -5.480 1.00 97.56 103 ALA A O 1
ATOM 783 N N . LEU A 1 104 ? 0.905 1.192 -7.724 1.00 95.81 104 LEU A N 1
ATOM 784 C CA . LEU A 1 104 ? 1.382 2.556 -7.945 1.00 95.81 104 LEU A CA 1
ATOM 785 C C . LEU A 1 104 ? 0.359 3.342 -8.787 1.00 95.81 104 LEU A C 1
ATOM 787 O O . LEU A 1 104 ? 0.068 2.927 -9.916 1.00 95.81 104 LEU A O 1
ATOM 791 N N . PRO A 1 105 ? -0.186 4.464 -8.276 1.00 93.06 105 PRO A N 1
ATOM 792 C CA . PRO A 1 105 ? -1.191 5.266 -8.974 1.00 93.06 105 PRO A CA 1
ATOM 793 C C . PRO A 1 105 ? -0.598 6.088 -10.136 1.00 93.06 105 PRO A C 1
ATOM 795 O O . PRO A 1 105 ? 0.613 6.172 -10.314 1.00 93.06 105 PRO A O 1
ATOM 798 N N . GLY A 1 106 ? -1.460 6.723 -10.937 1.00 86.31 106 GLY A N 1
ATOM 799 C CA . GLY A 1 106 ? -1.059 7.602 -12.048 1.00 86.31 106 GLY A CA 1
ATOM 800 C C . GLY A 1 106 ? -0.619 9.013 -11.630 1.00 86.31 106 GLY A C 1
ATOM 801 O O . GLY A 1 106 ? -0.516 9.327 -10.446 1.00 86.31 106 GLY A O 1
ATOM 802 N N . LEU A 1 107 ? -0.368 9.884 -12.618 1.00 80.44 107 LEU A N 1
ATOM 803 C CA . LEU A 1 107 ? -0.140 11.318 -12.376 1.00 80.44 107 LEU A CA 1
ATOM 804 C C . LEU A 1 107 ? -1.446 11.959 -11.895 1.00 80.44 107 LEU A C 1
ATOM 806 O O . LEU A 1 107 ? -2.503 11.614 -12.413 1.00 80.44 107 LEU A O 1
ATOM 810 N N . GLY A 1 108 ? -1.387 12.850 -10.906 1.00 71.94 108 GLY A N 1
ATOM 811 C CA . GLY A 1 108 ? -2.580 13.384 -10.241 1.00 71.94 108 GLY A CA 1
ATOM 812 C C . GLY A 1 108 ? -3.388 12.343 -9.452 1.00 71.94 108 GLY A C 1
ATOM 813 O O . GLY A 1 108 ? -4.379 12.697 -8.828 1.00 71.94 108 GLY A O 1
ATOM 814 N N . GLY A 1 109 ? -2.984 11.067 -9.459 1.00 80.25 109 GLY A N 1
ATOM 815 C CA . GLY A 1 109 ? -3.717 9.985 -8.817 1.00 80.25 109 GLY A CA 1
ATOM 816 C C . GLY A 1 109 ? -3.376 9.863 -7.338 1.00 80.25 109 GLY A C 1
ATOM 817 O O . GLY A 1 109 ? -2.214 9.690 -6.967 1.00 80.25 109 GLY A O 1
ATOM 818 N N . HIS A 1 110 ? -4.399 9.886 -6.489 1.00 90.00 110 HIS A N 1
ATOM 819 C CA . HIS A 1 110 ? -4.267 9.580 -5.071 1.00 90.00 110 HIS A CA 1
ATOM 820 C C . HIS A 1 110 ? -4.165 8.055 -4.859 1.00 90.00 110 HIS A C 1
ATOM 822 O O . HIS A 1 110 ? -4.950 7.295 -5.426 1.00 90.00 110 HIS A O 1
ATOM 828 N N . ALA A 1 111 ? -3.236 7.578 -4.023 1.00 91.75 111 ALA A N 1
ATOM 829 C CA . ALA A 1 111 ? -2.928 6.144 -3.879 1.00 91.75 111 ALA A CA 1
ATOM 830 C C . ALA A 1 111 ? -4.101 5.266 -3.421 1.00 91.75 111 ALA A C 1
ATOM 832 O O . ALA A 1 111 ? -4.224 4.129 -3.858 1.00 91.75 111 ALA A O 1
ATOM 833 N N . PHE A 1 112 ? -4.976 5.785 -2.562 1.00 92.12 112 PHE A N 1
ATOM 834 C CA . PHE A 1 112 ? -6.210 5.090 -2.190 1.00 92.12 112 PHE A CA 1
ATOM 835 C C . PHE A 1 112 ? -7.307 5.244 -3.259 1.00 92.12 112 PHE A C 1
ATOM 837 O O . PHE A 1 112 ? -7.816 4.255 -3.777 1.00 92.12 112 PHE A O 1
ATOM 844 N N . GLU A 1 113 ? -7.660 6.485 -3.608 1.00 89.75 113 GLU A N 1
ATOM 845 C CA . GLU A 1 113 ? -8.772 6.797 -4.514 1.00 89.75 113 GLU A CA 1
ATOM 846 C C . GLU A 1 113 ? -8.595 6.266 -5.939 1.00 89.75 113 GLU A C 1
ATOM 848 O O . GLU A 1 113 ? -9.586 5.889 -6.552 1.00 89.75 113 GLU A O 1
ATOM 853 N N . SER A 1 114 ? -7.361 6.129 -6.438 1.00 90.12 114 SER A N 1
ATOM 854 C CA . SER A 1 114 ? -7.092 5.573 -7.779 1.00 90.12 114 SER A CA 1
ATOM 855 C C . SER A 1 114 ? -7.602 4.138 -7.957 1.00 90.12 114 SER A C 1
ATOM 857 O O . SER A 1 114 ? -7.792 3.697 -9.086 1.00 90.12 114 SER A O 1
ATOM 859 N N . PHE A 1 115 ? -7.809 3.404 -6.860 1.00 90.56 115 PHE A N 1
ATOM 860 C CA . PHE A 1 115 ? -8.324 2.030 -6.870 1.00 90.56 115 PHE A CA 1
ATOM 861 C C . PHE A 1 115 ? -9.628 1.886 -6.071 1.00 90.56 115 PHE A C 1
ATOM 863 O O . PHE A 1 115 ? -10.060 0.773 -5.759 1.00 90.56 115 PHE A O 1
ATOM 870 N N . LYS A 1 116 ? -10.242 3.014 -5.705 1.00 89.75 116 LYS A N 1
ATOM 871 C CA . LYS A 1 116 ? -11.552 3.079 -5.060 1.00 89.75 116 LYS A CA 1
ATOM 872 C C . LYS A 1 116 ? -12.631 3.089 -6.140 1.00 89.75 116 LYS A C 1
ATOM 874 O O . LYS A 1 116 ? -12.444 3.722 -7.171 1.00 89.75 116 LYS A O 1
ATOM 879 N N . HIS A 1 117 ? -13.754 2.416 -5.905 1.00 86.38 117 HIS A N 1
ATOM 880 C CA . HIS A 1 117 ? -14.936 2.490 -6.761 1.00 86.38 117 HIS A CA 1
ATOM 881 C C . HIS A 1 117 ? -15.875 3.600 -6.260 1.00 86.38 117 HIS A C 1
ATOM 883 O O . HIS A 1 117 ? -16.547 3.394 -5.251 1.00 86.38 117 HIS A O 1
ATOM 889 N N . PRO A 1 118 ? -15.943 4.781 -6.903 1.00 78.44 118 PRO A N 1
ATOM 890 C CA . PRO A 1 118 ? -16.832 5.848 -6.457 1.00 78.44 118 PRO A CA 1
ATOM 891 C C . PRO A 1 118 ? -18.296 5.512 -6.793 1.00 78.44 118 PRO A C 1
ATOM 893 O O . PRO A 1 118 ? -18.549 4.958 -7.862 1.00 78.44 118 PRO A O 1
ATOM 896 N N . PRO A 1 119 ? -19.274 5.895 -5.951 1.00 76.44 119 PRO A N 1
ATOM 897 C CA . PRO A 1 119 ? -19.150 6.729 -4.749 1.00 76.44 119 PRO A CA 1
ATOM 898 C C . PRO A 1 119 ? -18.789 5.959 -3.463 1.00 76.44 119 PRO A C 1
ATOM 900 O O . PRO A 1 119 ? -18.574 6.585 -2.424 1.00 76.44 119 PRO A O 1
ATOM 903 N N . ASP A 1 120 ? -18.710 4.632 -3.518 1.00 79.69 120 ASP A N 1
ATOM 904 C CA . ASP A 1 120 ? -18.586 3.767 -2.345 1.00 79.69 120 ASP A CA 1
ATOM 905 C C . ASP A 1 120 ? -17.185 3.806 -1.724 1.00 79.69 120 ASP A C 1
ATOM 907 O O . ASP A 1 120 ? -16.187 4.029 -2.396 1.00 79.69 120 ASP A O 1
ATOM 911 N N . GLU A 1 121 ? -17.059 3.507 -0.426 1.00 83.88 121 GLU A N 1
ATOM 912 C CA . GLU A 1 121 ? -15.750 3.365 0.250 1.00 83.88 121 GLU A CA 1
ATOM 913 C C . GLU A 1 121 ? -15.007 2.060 -0.115 1.00 83.88 121 GLU A C 1
ATOM 915 O O . GLU A 1 121 ? -14.003 1.718 0.523 1.00 83.88 121 GLU A O 1
ATOM 920 N N . TYR A 1 122 ? -15.504 1.335 -1.119 1.00 90.12 122 TYR A N 1
ATOM 921 C CA . TYR A 1 122 ? -14.944 0.090 -1.621 1.00 90.12 122 TYR A CA 1
ATOM 922 C C . TYR A 1 122 ? -13.664 0.353 -2.411 1.00 90.12 122 TYR A C 1
ATOM 924 O O . TYR A 1 122 ? -13.660 1.111 -3.381 1.00 90.12 122 TYR A O 1
ATOM 932 N N . MET A 1 123 ? -12.571 -0.276 -1.996 1.00 92.69 123 MET A N 1
ATOM 933 C CA . MET A 1 123 ? -11.254 -0.117 -2.597 1.00 92.69 123 MET A CA 1
ATOM 934 C C . MET A 1 123 ? -10.733 -1.487 -3.012 1.00 92.69 123 MET A C 1
ATOM 936 O O . MET A 1 123 ? -10.420 -2.313 -2.157 1.00 92.69 123 MET A O 1
ATOM 940 N N . GLY A 1 124 ? -10.650 -1.733 -4.323 1.00 93.50 124 GLY A N 1
ATOM 941 C CA . GLY A 1 124 ? -10.477 -3.079 -4.885 1.00 93.50 124 GLY A CA 1
ATOM 942 C C . GLY A 1 124 ? -9.214 -3.798 -4.404 1.00 93.50 124 GLY A C 1
ATOM 943 O O . GLY A 1 124 ? -9.258 -4.992 -4.116 1.00 93.50 124 GLY A O 1
ATOM 944 N N . LEU A 1 125 ? -8.105 -3.070 -4.217 1.00 94.88 125 LEU A N 1
ATOM 945 C CA . LEU A 1 125 ? -6.867 -3.658 -3.686 1.00 94.88 125 LEU A CA 1
ATOM 946 C C . LEU A 1 125 ? -7.012 -4.111 -2.225 1.00 94.88 125 LEU A C 1
ATOM 948 O O . LEU A 1 125 ? -6.386 -5.082 -1.821 1.00 94.88 125 LEU A O 1
ATOM 952 N N . ARG A 1 126 ? -7.814 -3.411 -1.417 1.00 95.62 126 ARG A N 1
ATOM 953 C CA . ARG A 1 126 ? -8.031 -3.749 -0.003 1.00 95.62 126 ARG A CA 1
ATOM 954 C C . ARG A 1 126 ? -9.131 -4.796 0.169 1.00 95.62 126 ARG A C 1
ATOM 956 O O . ARG A 1 126 ? -8.991 -5.684 1.002 1.00 95.62 126 ARG A O 1
ATOM 963 N N . ASP A 1 127 ? -10.225 -4.647 -0.571 1.00 94.38 127 ASP A N 1
ATOM 964 C CA . ASP A 1 127 ? -11.493 -5.316 -0.278 1.00 94.38 127 ASP A CA 1
ATOM 965 C C . ASP A 1 127 ? -11.738 -6.567 -1.139 1.00 94.38 127 ASP A C 1
ATOM 967 O O . ASP A 1 127 ? -12.443 -7.466 -0.685 1.00 94.38 127 ASP A O 1
ATOM 971 N N . THR A 1 128 ? -11.147 -6.660 -2.338 1.00 94.25 128 THR A N 1
ATOM 972 C CA . THR A 1 128 ? -11.362 -7.781 -3.284 1.00 94.25 128 THR A CA 1
ATOM 973 C C . THR A 1 128 ? -10.105 -8.585 -3.525 1.00 94.25 128 THR A C 1
ATOM 975 O O . THR A 1 128 ? -10.114 -9.796 -3.353 1.00 94.25 128 THR A O 1
ATOM 978 N N . LEU A 1 129 ? -9.006 -7.908 -3.872 1.00 95.06 129 LEU A N 1
ATOM 979 C CA . LEU A 1 129 ? -7.783 -8.558 -4.335 1.00 95.06 129 LEU A CA 1
ATOM 980 C C . LEU A 1 129 ? -7.253 -9.643 -3.375 1.00 95.06 129 LEU A C 1
ATOM 982 O O . LEU A 1 129 ? -6.818 -10.686 -3.861 1.00 95.06 129 LEU A O 1
ATOM 986 N N . PRO A 1 130 ? -7.317 -9.478 -2.035 1.00 95.19 130 PRO A N 1
ATOM 987 C CA . PRO A 1 130 ? -6.941 -10.551 -1.118 1.00 95.19 130 PRO A CA 1
ATOM 988 C C . PRO A 1 130 ? -7.792 -11.820 -1.257 1.00 95.19 130 PRO A C 1
ATOM 990 O O . PRO A 1 130 ? -7.287 -12.910 -1.018 1.00 95.19 130 PRO A O 1
ATOM 993 N N . GLN A 1 131 ? -9.071 -11.687 -1.615 1.00 92.94 131 GLN A N 1
ATOM 994 C CA . GLN A 1 131 ? -9.990 -12.814 -1.812 1.00 92.94 131 GLN A CA 1
ATOM 995 C C . GLN A 1 131 ? -9.805 -13.486 -3.174 1.00 92.94 131 GLN A C 1
ATOM 997 O O . GLN A 1 131 ? -10.130 -14.659 -3.311 1.00 92.94 131 GLN A O 1
ATOM 1002 N N . ASP A 1 132 ? -9.272 -12.766 -4.163 1.00 94.19 132 ASP A N 1
ATOM 1003 C CA . ASP A 1 132 ? -8.998 -13.317 -5.494 1.00 94.19 132 ASP A CA 1
ATOM 1004 C C . ASP A 1 132 ? -7.657 -14.071 -5.539 1.00 94.19 132 ASP A C 1
ATOM 1006 O O . ASP A 1 132 ? -7.468 -14.985 -6.340 1.00 94.19 132 ASP A O 1
ATOM 1010 N N . LEU A 1 133 ? -6.709 -13.689 -4.677 1.00 94.50 133 LEU A N 1
ATOM 1011 C CA . LEU A 1 133 ? -5.388 -14.307 -4.571 1.00 94.50 133 LEU A CA 1
ATOM 1012 C C . LEU A 1 133 ? -5.325 -15.224 -3.349 1.00 94.50 133 LEU A C 1
ATOM 1014 O O . LEU A 1 133 ? -4.805 -14.844 -2.295 1.00 94.50 133 LEU A O 1
ATOM 1018 N N . THR A 1 134 ? -5.832 -16.447 -3.506 1.00 95.81 134 THR A N 1
ATOM 1019 C CA . THR A 1 134 ? -5.873 -17.465 -2.447 1.00 95.81 134 THR A CA 1
ATOM 1020 C C . THR A 1 134 ? -4.898 -18.611 -2.681 1.00 95.81 134 THR A C 1
ATOM 1022 O O . THR A 1 134 ? -4.587 -18.962 -3.813 1.00 95.81 134 THR A O 1
ATOM 1025 N N . ASN A 1 135 ? -4.454 -19.233 -1.593 1.00 93.19 135 ASN A N 1
ATOM 1026 C CA . ASN A 1 135 ? -3.721 -20.491 -1.620 1.00 93.19 135 ASN A CA 1
ATOM 1027 C C . ASN A 1 135 ? -4.686 -21.652 -1.914 1.00 93.19 135 ASN A C 1
ATOM 1029 O O . ASN A 1 135 ? -5.591 -21.905 -1.119 1.00 93.19 135 ASN A O 1
ATOM 1033 N N . ASP A 1 136 ? -4.462 -22.385 -3.007 1.00 91.62 136 ASP A N 1
ATOM 1034 C CA . ASP A 1 136 ? -5.316 -23.501 -3.448 1.00 91.62 136 ASP A CA 1
ATOM 1035 C C . ASP A 1 136 ? -5.538 -24.573 -2.367 1.00 91.62 136 ASP A C 1
ATOM 1037 O O . ASP A 1 136 ? -6.596 -25.196 -2.312 1.00 91.62 136 ASP A O 1
ATOM 1041 N N . ALA A 1 137 ? -4.555 -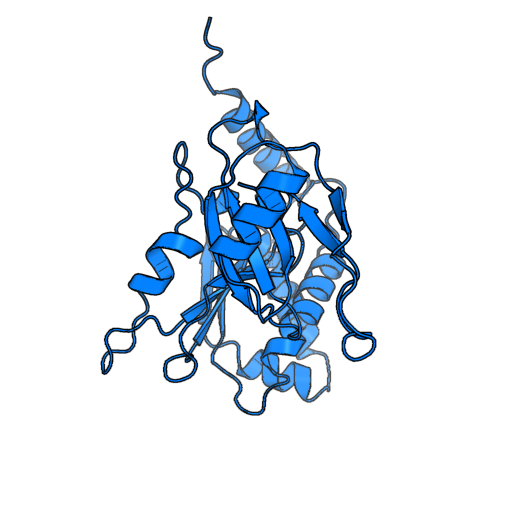24.790 -1.486 1.00 92.50 137 ALA A N 1
ATOM 1042 C CA . ALA A 1 137 ? -4.634 -25.818 -0.451 1.00 92.50 137 ALA A CA 1
ATOM 1043 C C . ALA A 1 137 ? -5.466 -25.393 0.771 1.00 92.50 137 ALA A C 1
ATOM 1045 O O . ALA A 1 137 ? -6.076 -26.240 1.421 1.00 92.50 137 ALA A O 1
ATOM 1046 N N . THR A 1 138 ? -5.468 -24.104 1.121 1.00 94.00 138 THR A N 1
ATOM 1047 C CA . THR A 1 138 ? -6.090 -23.596 2.361 1.00 94.00 138 THR A CA 1
ATOM 1048 C C . THR A 1 138 ? -7.320 -22.725 2.102 1.00 94.00 138 THR A C 1
ATOM 1050 O O . THR A 1 138 ? -8.073 -22.426 3.033 1.00 94.00 138 THR A O 1
ATOM 1053 N N . GLY A 1 139 ? -7.516 -22.280 0.858 1.00 94.62 139 GLY A N 1
ATOM 1054 C CA . GLY A 1 139 ? -8.513 -21.281 0.476 1.00 94.62 139 GLY A CA 1
ATOM 1055 C C . GLY A 1 139 ? -8.308 -19.925 1.160 1.00 94.62 139 GLY A C 1
ATOM 1056 O O . GLY A 1 139 ? -9.218 -19.101 1.161 1.00 94.62 139 GLY A O 1
ATOM 1057 N N . GLN A 1 140 ? -7.161 -19.698 1.808 1.00 96.25 140 GLN A N 1
ATOM 1058 C CA . GLN A 1 140 ? -6.875 -18.450 2.512 1.00 96.25 140 GLN A CA 1
ATOM 1059 C C . GLN A 1 140 ? -6.187 -17.451 1.575 1.00 96.25 140 GLN A C 1
ATOM 1061 O O . GLN A 1 140 ? -5.402 -17.872 0.722 1.00 96.25 140 GLN A O 1
ATOM 1066 N N . PRO A 1 141 ? -6.414 -16.136 1.757 1.00 97.00 141 PRO A N 1
ATOM 1067 C CA . PRO A 1 141 ? -5.634 -15.099 1.090 1.00 97.00 141 PRO A CA 1
ATOM 1068 C C . PRO A 1 141 ? -4.136 -15.336 1.258 1.00 97.00 141 PRO A C 1
ATOM 1070 O O . PRO A 1 141 ? -3.682 -15.567 2.379 1.00 97.00 141 PRO A O 1
ATOM 1073 N N . MET A 1 142 ? -3.377 -15.240 0.167 1.00 95.75 142 MET A N 1
ATOM 1074 C CA . MET A 1 142 ? -1.931 -15.500 0.168 1.00 95.75 142 MET A CA 1
ATOM 1075 C C . MET A 1 142 ? -1.063 -14.288 -0.180 1.00 95.75 142 M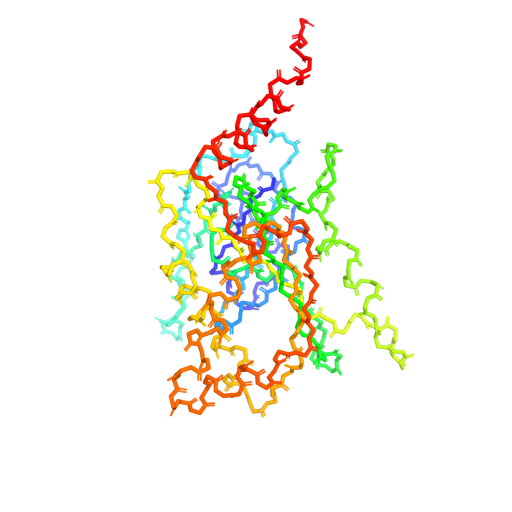ET A C 1
A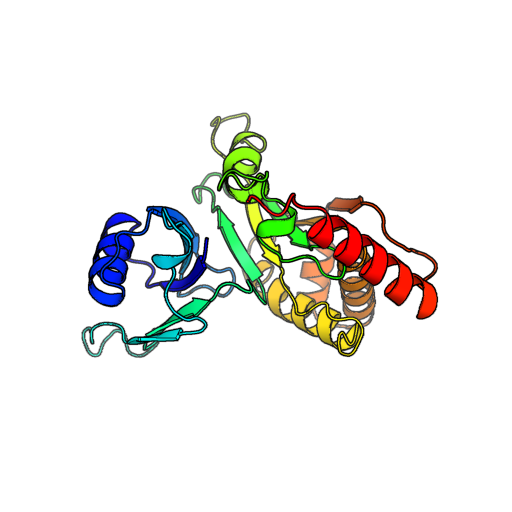TOM 1077 O O . MET A 1 142 ? 0.167 -14.363 -0.124 1.00 95.75 142 MET A O 1
ATOM 1081 N N . ALA A 1 143 ? -1.696 -13.176 -0.556 1.00 95.88 143 ALA A N 1
ATOM 1082 C CA . ALA A 1 143 ? -1.020 -11.973 -1.018 1.00 95.88 143 ALA A CA 1
ATOM 1083 C C . ALA A 1 143 ? -1.027 -10.860 0.034 1.00 95.88 143 ALA A C 1
ATOM 1085 O O . ALA A 1 143 ? -2.096 -10.423 0.465 1.00 95.88 143 ALA A O 1
ATOM 1086 N N . ARG A 1 144 ? 0.147 -10.340 0.406 1.00 95.62 144 ARG A N 1
ATOM 1087 C CA . ARG A 1 144 ? 0.257 -9.051 1.101 1.00 95.62 144 ARG A CA 1
ATOM 1088 C C . ARG A 1 144 ? 0.048 -7.938 0.089 1.00 95.62 144 ARG A C 1
ATOM 1090 O O . ARG A 1 144 ? 0.760 -7.856 -0.908 1.00 95.62 144 ARG A O 1
ATOM 1097 N N . VAL A 1 145 ? -0.922 -7.067 0.351 1.00 97.50 145 VAL A N 1
ATOM 1098 C CA . VAL A 1 145 ? -1.303 -6.004 -0.584 1.00 97.50 145 VAL A CA 1
ATOM 1099 C C . VAL A 1 145 ? -0.884 -4.650 -0.042 1.00 97.50 145 VAL A C 1
ATOM 1101 O O . VAL A 1 145 ? -1.202 -4.285 1.093 1.00 97.50 145 VAL A O 1
ATOM 1104 N N . MET A 1 146 ? -0.188 -3.887 -0.875 1.00 97.25 146 MET A N 1
ATOM 1105 C CA . MET A 1 146 ? 0.354 -2.575 -0.559 1.00 97.25 146 MET A CA 1
ATOM 1106 C C . MET A 1 146 ? 0.055 -1.577 -1.676 1.00 97.25 146 MET A C 1
ATOM 1108 O O . MET A 1 146 ? -0.087 -1.936 -2.844 1.00 97.25 146 MET A O 1
ATOM 1112 N N . THR A 1 147 ? 0.030 -0.297 -1.321 1.00 96.50 147 THR A N 1
ATOM 1113 C CA . THR A 1 147 ? 0.043 0.808 -2.286 1.00 96.50 147 THR A CA 1
ATOM 1114 C C . THR A 1 147 ? 1.181 1.766 -1.963 1.00 96.50 147 THR A C 1
ATOM 1116 O O . THR A 1 147 ? 1.481 1.990 -0.791 1.00 96.50 147 THR A O 1
ATOM 1119 N N . PHE A 1 148 ? 1.804 2.344 -2.987 1.00 95.62 148 PHE A N 1
ATOM 1120 C CA . PHE A 1 148 ? 2.822 3.382 -2.848 1.00 95.62 148 PHE A CA 1
ATOM 1121 C C . PHE A 1 148 ? 2.284 4.711 -3.369 1.00 95.62 148 PHE A C 1
ATOM 1123 O O . PHE A 1 148 ? 2.094 4.878 -4.573 1.00 95.62 148 PHE A O 1
ATOM 1130 N N . GLY A 1 149 ? 2.023 5.652 -2.465 1.00 93.56 149 GLY A N 1
ATOM 1131 C CA . GLY A 1 149 ? 1.571 6.990 -2.826 1.00 93.56 149 GLY A CA 1
ATOM 1132 C C . GLY A 1 149 ? 2.686 8.013 -2.872 1.00 93.56 149 GLY A C 1
ATOM 1133 O O . GLY A 1 149 ? 3.724 7.892 -2.221 1.00 93.56 149 GLY A O 1
ATOM 1134 N N . TYR A 1 150 ? 2.453 9.061 -3.645 1.00 90.06 150 TYR A N 1
ATOM 1135 C CA . TYR A 1 150 ? 3.367 10.177 -3.771 1.00 90.06 150 TYR A CA 1
ATOM 1136 C C . TYR A 1 150 ? 2.640 11.421 -4.262 1.00 90.06 150 TYR A C 1
ATOM 1138 O O . TYR A 1 150 ? 1.605 11.341 -4.920 1.00 90.06 150 TYR A O 1
ATOM 1146 N N . GLU A 1 151 ? 3.232 12.576 -3.976 1.00 84.06 151 GLU A N 1
ATOM 1147 C CA . GLU A 1 151 ? 2.780 13.841 -4.530 1.00 84.06 151 GLU A CA 1
ATOM 1148 C C . GLU A 1 151 ? 3.044 13.869 -6.039 1.00 84.06 151 GLU A C 1
ATOM 1150 O O . GLU A 1 151 ? 4.185 13.755 -6.496 1.00 84.06 151 GLU A O 1
ATOM 1155 N N . SER A 1 152 ? 1.971 13.973 -6.819 1.00 63.94 152 SER A N 1
ATOM 1156 C CA . SER A 1 152 ? 1.986 13.815 -8.275 1.00 63.94 152 SER A CA 1
ATOM 1157 C C . SER A 1 152 ? 1.605 15.099 -9.025 1.00 63.94 152 SER A C 1
ATOM 1159 O O . SER A 1 152 ? 1.179 15.048 -10.177 1.00 63.94 152 SER A O 1
ATOM 1161 N N . GLY A 1 153 ? 1.798 16.267 -8.400 1.00 60.09 153 GLY A N 1
ATOM 1162 C CA . GLY A 1 153 ? 1.610 17.568 -9.047 1.00 60.09 153 GLY A CA 1
ATOM 1163 C C . GLY A 1 153 ? 2.608 17.815 -10.190 1.00 60.09 153 GLY A C 1
ATOM 1164 O O . GLY A 1 153 ? 3.800 17.506 -10.075 1.00 60.09 153 GLY A O 1
ATOM 1165 N N . VAL A 1 154 ? 2.117 18.420 -11.281 1.00 51.59 154 VAL A N 1
ATOM 1166 C CA . VAL A 1 154 ? 2.859 18.729 -12.528 1.00 51.59 154 VAL A CA 1
ATOM 1167 C C . VAL A 1 154 ? 4.105 19.602 -12.282 1.00 51.59 154 VAL A C 1
ATOM 1169 O O . VAL A 1 154 ? 5.051 19.572 -13.063 1.00 51.59 154 VAL A O 1
ATOM 1172 N N . ALA A 1 155 ? 4.146 20.353 -11.178 1.00 48.09 155 ALA A N 1
ATOM 1173 C CA . ALA A 1 155 ? 5.213 21.309 -10.876 1.00 48.09 155 ALA A CA 1
ATOM 1174 C C . ALA A 1 155 ? 6.334 20.788 -9.948 1.00 48.09 155 ALA A C 1
ATOM 1176 O O . ALA A 1 155 ? 7.269 21.539 -9.682 1.00 48.09 155 ALA A O 1
ATOM 1177 N N . GLY A 1 156 ? 6.274 19.546 -9.443 1.00 48.66 156 GLY A N 1
ATOM 1178 C CA . GLY A 1 156 ? 7.175 19.126 -8.351 1.00 48.66 156 GLY A CA 1
ATOM 1179 C C . GLY A 1 156 ? 7.611 17.661 -8.304 1.00 48.66 156 GLY A C 1
ATOM 1180 O O . GLY A 1 156 ? 8.448 17.305 -7.473 1.00 48.66 156 GLY A O 1
ATOM 1181 N N . SER A 1 157 ? 7.103 16.788 -9.175 1.00 59.97 157 SER A N 1
ATOM 1182 C CA . SER A 1 157 ? 7.471 15.368 -9.140 1.00 59.97 157 SER A CA 1
ATOM 1183 C C . SER A 1 157 ? 8.809 15.111 -9.848 1.00 59.97 157 SER A C 1
ATOM 1185 O O . SER A 1 157 ? 8.869 14.765 -11.025 1.00 59.97 157 SER A O 1
ATOM 1187 N N . ASN A 1 158 ? 9.919 15.255 -9.114 1.00 80.88 158 ASN A N 1
ATOM 1188 C CA . ASN A 1 158 ? 11.210 14.729 -9.560 1.00 80.88 158 ASN A CA 1
ATOM 1189 C C . ASN A 1 158 ? 11.110 13.195 -9.667 1.00 80.88 158 ASN A C 1
ATOM 1191 O O . ASN A 1 158 ? 11.100 12.507 -8.643 1.00 80.88 158 ASN A O 1
ATOM 1195 N N . LEU A 1 159 ? 11.042 12.676 -10.898 1.00 86.31 159 LEU A N 1
ATOM 1196 C CA . LEU A 1 159 ? 10.963 11.244 -11.194 1.00 86.31 159 LEU A CA 1
ATOM 1197 C C . LEU A 1 159 ? 12.076 10.450 -10.496 1.00 86.31 159 LEU A C 1
ATOM 1199 O O . LEU A 1 159 ? 11.813 9.389 -9.937 1.00 86.31 159 LEU A O 1
ATOM 1203 N N . GLU A 1 160 ? 13.299 10.980 -10.480 1.00 88.31 160 GLU A N 1
ATOM 1204 C CA . GLU A 1 160 ? 14.437 10.350 -9.811 1.00 88.31 160 GLU A CA 1
ATOM 1205 C C . GLU A 1 160 ? 14.242 10.324 -8.293 1.00 88.31 160 GLU A C 1
ATOM 1207 O O . GLU A 1 160 ? 14.383 9.281 -7.663 1.00 88.31 160 GLU A O 1
ATOM 1212 N N . GLY A 1 161 ? 13.810 11.440 -7.702 1.00 89.50 161 GLY A N 1
ATOM 1213 C CA . GLY A 1 161 ? 13.506 11.507 -6.272 1.00 89.50 161 GLY A CA 1
ATOM 1214 C C . GLY A 1 161 ? 12.382 10.551 -5.857 1.00 89.50 161 GLY A C 1
ATOM 1215 O O . GLY A 1 161 ? 12.448 9.943 -4.789 1.00 89.50 161 GLY A O 1
ATOM 1216 N N . LEU A 1 162 ? 11.363 10.384 -6.702 1.00 91.38 162 LEU A N 1
ATOM 1217 C CA . LEU A 1 162 ? 10.283 9.420 -6.490 1.00 91.38 162 LEU A CA 1
ATOM 1218 C C . LEU A 1 162 ? 10.765 7.978 -6.588 1.00 91.38 162 LEU A C 1
ATOM 1220 O O . LEU A 1 162 ? 10.417 7.166 -5.733 1.00 91.38 162 LEU A O 1
ATOM 1224 N N . ALA A 1 163 ? 11.586 7.676 -7.590 1.00 92.12 163 ALA A N 1
ATOM 1225 C CA . ALA A 1 163 ? 12.200 6.370 -7.761 1.00 92.12 163 ALA A CA 1
ATOM 1226 C C . ALA A 1 163 ? 13.081 5.998 -6.561 1.00 92.12 163 ALA A C 1
ATOM 1228 O O . ALA A 1 163 ? 12.964 4.891 -6.043 1.00 92.12 163 ALA A O 1
ATOM 1229 N N . THR A 1 164 ? 13.884 6.938 -6.057 1.00 92.44 164 THR A N 1
ATOM 1230 C CA . THR A 1 164 ? 14.699 6.755 -4.847 1.00 92.44 164 THR A CA 1
ATOM 1231 C C . THR A 1 164 ? 13.833 6.506 -3.613 1.00 92.44 164 THR A C 1
ATOM 1233 O O . THR A 1 164 ? 14.126 5.618 -2.813 1.00 92.44 164 THR A O 1
ATOM 1236 N N . ARG A 1 165 ? 12.723 7.241 -3.449 1.00 92.62 165 ARG A N 1
ATOM 1237 C CA . ARG A 1 165 ? 11.778 6.985 -2.348 1.00 92.62 165 ARG A CA 1
ATOM 1238 C C . ARG A 1 165 ? 11.123 5.611 -2.457 1.00 92.62 165 ARG A C 1
ATOM 1240 O O . ARG A 1 165 ? 11.004 4.925 -1.442 1.00 92.62 165 ARG A O 1
ATOM 1247 N N . LEU A 1 166 ? 10.712 5.214 -3.661 1.00 93.94 166 LEU A N 1
ATOM 1248 C CA . LEU A 1 166 ? 10.153 3.889 -3.911 1.00 93.94 166 LEU A CA 1
ATOM 1249 C C . LEU A 1 166 ? 11.180 2.815 -3.547 1.00 93.94 166 LEU A C 1
ATOM 1251 O O . LEU A 1 166 ? 10.885 1.970 -2.713 1.00 93.94 166 LEU A O 1
ATOM 1255 N N . HIS A 1 167 ? 12.398 2.905 -4.084 1.00 92.56 167 HIS A N 1
ATOM 1256 C CA . HIS A 1 167 ? 13.508 1.999 -3.781 1.00 92.56 167 HIS A CA 1
ATOM 1257 C C . HIS A 1 167 ? 13.708 1.822 -2.274 1.00 92.56 167 HIS A C 1
ATOM 1259 O O . HIS A 1 167 ? 13.588 0.701 -1.781 1.00 92.56 167 HIS A O 1
ATOM 1265 N N . HIS A 1 168 ? 13.922 2.907 -1.525 1.00 91.81 168 HIS A N 1
ATOM 1266 C CA . HIS A 1 168 ? 14.101 2.824 -0.072 1.00 91.81 168 HIS A CA 1
ATOM 1267 C C . HIS A 1 168 ? 12.913 2.176 0.646 1.00 91.81 168 HIS A C 1
ATOM 1269 O O . HIS A 1 168 ? 13.103 1.465 1.631 1.00 91.81 168 HIS A O 1
ATOM 1275 N N . SER A 1 169 ? 11.695 2.385 0.145 1.00 91.88 169 SER A N 1
ATOM 1276 C CA . SER A 1 169 ? 10.494 1.797 0.740 1.00 91.88 169 SER A CA 1
ATOM 1277 C C . SER A 1 169 ? 10.347 0.297 0.456 1.00 91.88 169 SER A C 1
ATOM 1279 O O . SER A 1 169 ? 9.638 -0.385 1.191 1.00 91.88 169 SER A O 1
ATOM 1281 N N . LEU A 1 170 ? 11.009 -0.221 -0.584 1.00 91.12 170 LEU A N 1
ATOM 1282 C CA . LEU A 1 170 ? 10.984 -1.635 -0.968 1.00 91.12 170 LEU A CA 1
ATOM 1283 C C . LEU A 1 170 ? 12.080 -2.466 -0.288 1.00 91.12 170 LEU A C 1
ATOM 1285 O O . LEU A 1 170 ? 11.905 -3.668 -0.112 1.00 91.12 170 LEU A O 1
ATOM 1289 N N . LEU A 1 171 ? 13.193 -1.850 0.129 1.00 90.50 171 LEU A N 1
ATOM 1290 C CA . LEU A 1 171 ? 14.309 -2.549 0.787 1.00 90.50 171 LEU A CA 1
ATOM 1291 C C . LEU A 1 171 ? 13.897 -3.443 1.974 1.00 90.50 171 LEU A C 1
ATOM 1293 O O . LEU A 1 171 ? 14.456 -4.535 2.102 1.00 90.50 171 LEU A O 1
ATOM 1297 N N . PRO A 1 172 ? 12.931 -3.058 2.833 1.00 90.38 172 PRO A N 1
ATOM 1298 C CA . PRO A 1 172 ? 12.504 -3.917 3.933 1.00 90.38 172 PRO A CA 1
ATOM 1299 C C . PRO A 1 172 ? 11.855 -5.240 3.482 1.00 90.38 172 PRO A C 1
ATOM 1301 O O . PRO A 1 172 ? 11.911 -6.214 4.228 1.00 90.38 172 PRO A O 1
ATOM 1304 N N . LEU A 1 173 ? 11.309 -5.328 2.258 1.00 87.62 173 LEU A N 1
ATOM 1305 C CA . LEU A 1 173 ? 10.712 -6.564 1.718 1.00 87.62 173 LEU A CA 1
ATOM 1306 C C . LEU A 1 173 ? 11.736 -7.698 1.605 1.00 87.62 173 LEU A C 1
ATOM 1308 O O . LEU A 1 173 ? 11.412 -8.863 1.826 1.00 87.62 173 LEU A O 1
ATOM 1312 N N . VAL A 1 174 ? 12.984 -7.342 1.305 1.00 86.44 174 VAL A N 1
ATOM 1313 C CA . VAL A 1 174 ? 14.094 -8.282 1.098 1.00 86.44 174 VAL A CA 1
ATOM 1314 C C . VAL A 1 174 ? 15.067 -8.335 2.273 1.00 86.44 174 VAL A C 1
ATOM 1316 O O . VAL A 1 174 ? 16.118 -8.967 2.189 1.00 86.44 174 VAL A O 1
ATOM 1319 N N . ALA A 1 175 ? 14.727 -7.674 3.383 1.00 83.06 175 ALA A N 1
ATOM 1320 C CA . ALA A 1 175 ? 15.490 -7.766 4.624 1.00 83.06 175 ALA A CA 1
ATOM 1321 C C . ALA A 1 175 ? 15.233 -9.085 5.371 1.00 83.06 175 ALA A C 1
ATOM 1323 O O . ALA A 1 175 ? 16.030 -9.471 6.225 1.00 83.06 175 ALA A O 1
ATOM 1324 N N . THR A 1 176 ? 14.131 -9.775 5.062 1.00 71.38 176 THR A N 1
ATOM 1325 C CA . THR A 1 176 ? 13.815 -11.076 5.660 1.00 71.38 176 THR A CA 1
ATOM 1326 C C . THR A 1 176 ? 14.547 -12.214 4.934 1.00 71.38 176 THR A C 1
ATOM 1328 O O . THR A 1 176 ? 14.851 -12.078 3.748 1.00 71.38 176 THR A O 1
ATOM 1331 N N . PRO A 1 177 ? 14.831 -13.350 5.604 1.00 65.12 177 PRO A N 1
ATOM 1332 C CA . PRO A 1 177 ? 15.541 -14.477 4.987 1.00 65.12 177 PRO A CA 1
ATOM 1333 C C . PRO A 1 177 ? 14.811 -15.079 3.780 1.00 65.12 177 PRO A C 1
ATOM 1335 O O . PRO A 1 177 ? 15.438 -15.699 2.925 1.00 65.12 177 PRO A O 1
ATOM 1338 N N . ILE A 1 178 ? 13.488 -14.906 3.720 1.00 70.56 178 ILE A N 1
ATOM 1339 C CA . ILE A 1 178 ? 12.623 -15.443 2.674 1.00 70.56 178 ILE A CA 1
ATOM 1340 C C . ILE A 1 178 ? 12.184 -14.276 1.789 1.00 70.56 178 ILE A C 1
ATOM 1342 O O . ILE A 1 178 ? 11.233 -13.561 2.106 1.00 70.56 178 ILE A O 1
ATOM 1346 N N . ALA A 1 179 ? 12.886 -14.076 0.673 1.00 74.56 179 ALA A N 1
ATOM 1347 C CA . ALA A 1 179 ? 12.452 -13.132 -0.349 1.00 74.56 179 ALA A CA 1
ATOM 1348 C C . ALA A 1 179 ? 11.205 -13.692 -1.046 1.00 74.56 179 ALA A C 1
ATOM 1350 O O . ALA A 1 179 ? 11.259 -14.742 -1.688 1.00 74.56 179 ALA A O 1
ATOM 1351 N N . ARG A 1 180 ? 10.072 -13.005 -0.887 1.00 88.38 180 ARG A N 1
ATOM 1352 C CA . ARG A 1 180 ? 8.822 -13.361 -1.563 1.00 88.38 180 ARG A CA 1
ATOM 1353 C C . ARG A 1 180 ? 8.808 -12.779 -2.975 1.00 88.38 180 ARG A C 1
ATOM 1355 O O . ARG A 1 180 ? 9.365 -11.699 -3.180 1.00 88.38 180 ARG A O 1
ATOM 1362 N N . PRO A 1 181 ? 8.164 -13.448 -3.943 1.00 93.62 181 PRO A N 1
ATOM 1363 C CA . PRO A 1 181 ? 7.883 -12.830 -5.226 1.00 93.62 181 PRO A CA 1
ATOM 1364 C C . PRO A 1 181 ? 7.046 -11.560 -5.035 1.00 93.62 181 PRO A C 1
ATOM 1366 O O . PRO A 1 181 ? 6.078 -11.544 -4.277 1.00 93.62 181 PRO A O 1
ATOM 1369 N N . VAL A 1 182 ? 7.425 -10.502 -5.745 1.00 95.12 182 VAL A N 1
ATOM 1370 C CA . VAL A 1 182 ? 6.771 -9.195 -5.765 1.00 95.12 182 VAL A CA 1
ATOM 1371 C C . VAL A 1 182 ? 6.151 -8.983 -7.140 1.00 95.12 182 VAL A C 1
ATOM 1373 O O . VAL A 1 182 ? 6.822 -9.088 -8.171 1.00 95.12 182 VAL A O 1
ATOM 1376 N N . ILE A 1 183 ? 4.863 -8.661 -7.145 1.00 96.75 183 ILE A N 1
ATOM 1377 C CA . ILE A 1 183 ? 4.092 -8.263 -8.315 1.00 96.75 183 ILE A CA 1
ATOM 1378 C C . ILE A 1 183 ? 3.804 -6.770 -8.203 1.00 96.75 183 ILE A C 1
ATOM 1380 O O . ILE A 1 183 ? 3.185 -6.302 -7.246 1.00 96.75 183 ILE A O 1
ATOM 1384 N N . PHE A 1 184 ? 4.222 -6.011 -9.206 1.00 97.12 184 PHE A N 1
ATOM 1385 C CA . PHE A 1 184 ? 3.936 -4.589 -9.292 1.00 97.12 184 PHE A CA 1
ATOM 1386 C C . PHE A 1 184 ? 2.750 -4.324 -10.211 1.00 97.12 184 PHE A C 1
ATOM 1388 O O . PHE A 1 184 ? 2.689 -4.839 -11.325 1.00 97.12 184 PHE A O 1
ATOM 1395 N N . VAL A 1 185 ? 1.840 -3.463 -9.764 1.00 96.75 185 VAL A N 1
ATOM 1396 C CA . VAL A 1 185 ? 0.675 -2.998 -10.522 1.00 96.75 185 VAL A CA 1
ATOM 1397 C C . VAL A 1 185 ? 0.804 -1.490 -10.676 1.00 96.75 185 VAL A C 1
ATOM 1399 O O . VAL A 1 185 ? 0.560 -0.747 -9.732 1.00 96.75 185 VAL A O 1
ATOM 1402 N N . ALA A 1 186 ? 1.225 -1.014 -11.842 1.00 94.38 186 ALA A N 1
ATOM 1403 C CA . ALA A 1 186 ? 1.522 0.400 -12.038 1.00 94.38 186 ALA A CA 1
ATOM 1404 C C . ALA A 1 186 ? 0.655 1.023 -13.135 1.00 94.38 186 ALA A C 1
ATOM 1406 O O . ALA A 1 186 ? 0.587 0.528 -14.263 1.00 94.38 186 ALA A O 1
ATOM 1407 N N . HIS A 1 187 ? 0.020 2.145 -12.801 1.00 91.31 187 HIS A N 1
ATOM 1408 C CA . HIS A 1 187 ? -0.820 2.919 -13.708 1.00 91.31 187 HIS A CA 1
ATOM 1409 C C . HIS A 1 187 ? -0.125 4.223 -14.121 1.00 91.31 187 HIS A C 1
ATOM 1411 O O . HIS A 1 187 ? 0.436 4.931 -13.284 1.00 91.31 187 HIS A O 1
ATOM 1417 N N . GLY A 1 188 ? -0.157 4.559 -15.412 1.00 88.94 188 GLY A N 1
ATOM 1418 C CA . GLY A 1 188 ? 0.353 5.810 -15.971 1.00 88.94 188 GLY A CA 1
ATOM 1419 C C . GLY A 1 188 ? 1.760 6.171 -15.488 1.00 88.94 188 GLY A C 1
ATOM 1420 O O . GLY A 1 188 ? 2.726 5.432 -15.689 1.00 88.94 188 GLY A O 1
ATOM 1421 N N . PHE A 1 189 ? 1.873 7.325 -14.826 1.00 88.81 189 PHE A N 1
ATOM 1422 C CA . PHE A 1 189 ? 3.136 7.840 -14.290 1.00 88.81 189 PHE A CA 1
ATOM 1423 C C . PHE A 1 189 ? 3.775 6.939 -13.223 1.00 88.81 189 PHE A C 1
ATOM 1425 O O . PHE A 1 189 ? 5.002 6.856 -13.178 1.00 88.81 189 PHE A O 1
ATOM 1432 N N . GLY A 1 190 ? 2.996 6.183 -12.441 1.00 90.81 190 GLY A N 1
ATOM 1433 C CA . GLY A 1 190 ? 3.543 5.215 -11.482 1.00 90.81 190 GLY A CA 1
ATOM 1434 C C . GLY A 1 190 ? 4.386 4.137 -12.150 1.00 90.81 190 GLY A C 1
ATOM 1435 O O . GLY A 1 190 ? 5.366 3.656 -11.583 1.00 90.81 190 GLY A O 1
ATOM 1436 N N . GLY A 1 191 ? 4.079 3.830 -13.410 1.00 91.94 191 GLY A N 1
ATOM 1437 C CA . GLY A 1 191 ? 4.891 2.953 -14.235 1.00 91.94 191 GLY A CA 1
ATOM 1438 C C . GLY A 1 191 ? 6.260 3.534 -14.593 1.00 91.94 191 GLY A C 1
ATOM 1439 O O . GLY A 1 191 ? 7.243 2.796 -14.630 1.00 91.94 191 GLY A O 1
ATOM 1440 N N . LEU A 1 192 ? 6.355 4.850 -14.811 1.00 91.31 192 LEU A N 1
ATOM 1441 C CA . LEU A 1 192 ? 7.641 5.526 -15.013 1.00 91.31 192 LEU A CA 1
ATOM 1442 C C . LEU A 1 192 ? 8.467 5.532 -13.727 1.00 91.31 192 LEU A C 1
ATOM 1444 O O . LEU A 1 192 ? 9.660 5.238 -13.777 1.00 91.31 192 LEU A O 1
ATOM 1448 N N . VAL A 1 193 ? 7.833 5.817 -12.583 1.00 92.38 193 VAL A N 1
ATOM 1449 C CA . VAL A 1 193 ? 8.491 5.796 -11.264 1.00 92.38 193 VAL A CA 1
ATOM 1450 C C . VAL A 1 193 ? 9.088 4.417 -10.989 1.00 92.38 193 VAL A C 1
ATOM 1452 O O . VAL A 1 193 ? 10.266 4.317 -10.643 1.00 92.38 193 VAL A O 1
ATOM 1455 N N . LEU A 1 194 ? 8.311 3.351 -11.210 1.00 94.38 194 LEU A N 1
ATOM 1456 C CA . LEU A 1 194 ? 8.781 1.980 -11.028 1.00 94.38 194 LEU A CA 1
ATOM 1457 C C . LEU A 1 194 ? 9.954 1.649 -11.954 1.00 94.38 194 LEU A C 1
ATOM 1459 O O . LEU A 1 194 ? 10.965 1.121 -11.504 1.00 94.38 194 LEU A O 1
ATOM 1463 N N . LYS A 1 195 ? 9.855 1.989 -13.241 1.00 93.00 195 LYS A N 1
ATOM 1464 C CA . LYS A 1 195 ? 10.936 1.739 -14.204 1.00 93.00 195 LYS A CA 1
ATOM 1465 C C . LYS A 1 195 ? 12.221 2.459 -13.840 1.00 93.00 195 LYS A C 1
ATOM 1467 O O . LYS A 1 195 ? 13.284 1.848 -13.889 1.00 93.00 195 LYS A O 1
ATOM 1472 N N . GLN A 1 196 ? 12.121 3.729 -13.456 1.00 92.69 196 GLN A N 1
ATOM 1473 C CA . GLN A 1 196 ? 13.277 4.496 -13.017 1.00 92.69 196 GLN A CA 1
ATOM 1474 C C . GLN A 1 196 ? 13.913 3.852 -11.778 1.00 92.69 196 GLN A C 1
ATOM 1476 O O . GLN A 1 196 ? 15.133 3.724 -11.731 1.00 92.69 196 GLN A O 1
ATOM 1481 N N . ALA A 1 197 ? 13.111 3.376 -10.817 1.00 92.62 197 ALA A N 1
ATOM 1482 C CA . ALA A 1 197 ? 13.622 2.674 -9.640 1.00 92.62 197 ALA A CA 1
ATOM 1483 C C . ALA A 1 197 ? 14.346 1.371 -10.013 1.00 92.62 197 ALA A C 1
ATOM 1485 O O . ALA A 1 197 ? 15.448 1.134 -9.530 1.00 92.62 197 ALA A O 1
ATOM 1486 N N . LEU A 1 198 ? 13.784 0.562 -10.919 1.00 91.50 198 LEU A N 1
ATOM 1487 C CA . LEU A 1 198 ? 14.408 -0.683 -11.391 1.00 91.50 198 LEU A CA 1
ATOM 1488 C C . LEU A 1 198 ? 15.729 -0.436 -12.135 1.00 91.50 198 LEU A C 1
ATOM 1490 O O . LEU A 1 198 ? 16.694 -1.165 -11.924 1.00 91.50 198 LEU A O 1
ATOM 1494 N N . VAL A 1 199 ? 15.798 0.606 -12.969 1.00 89.88 199 VAL A N 1
ATOM 1495 C CA . VAL A 1 199 ? 17.037 0.996 -13.666 1.00 89.88 199 VAL A CA 1
ATOM 1496 C C . VAL A 1 199 ? 18.097 1.485 -12.682 1.00 89.88 199 VAL A C 1
ATOM 1498 O O . VAL A 1 199 ? 19.278 1.182 -12.852 1.00 89.88 199 VAL A O 1
ATOM 1501 N N . SER A 1 200 ? 17.704 2.246 -11.658 1.00 87.50 200 SER A N 1
ATOM 1502 C CA . SER A 1 200 ? 18.626 2.652 -10.595 1.00 87.50 200 SER A CA 1
ATOM 1503 C C . SER A 1 200 ? 19.143 1.434 -9.831 1.00 87.50 200 SER A C 1
ATOM 1505 O O . SER A 1 200 ? 20.352 1.286 -9.687 1.00 87.50 200 SER A O 1
ATOM 1507 N N . LEU A 1 201 ? 18.250 0.519 -9.438 1.00 86.44 201 LEU A N 1
ATOM 1508 C CA . LEU A 1 201 ? 18.596 -0.735 -8.766 1.00 86.44 201 LEU A CA 1
ATOM 1509 C C . LEU A 1 201 ? 19.583 -1.580 -9.580 1.00 86.44 201 LEU A C 1
ATOM 1511 O O . LEU A 1 201 ? 20.539 -2.100 -9.019 1.00 86.44 201 LEU A O 1
ATOM 1515 N N . SER A 1 202 ? 19.404 -1.684 -10.902 1.00 84.94 202 SER A N 1
ATOM 1516 C CA . SER A 1 202 ? 20.283 -2.501 -11.753 1.00 84.94 202 SER A CA 1
ATOM 1517 C C . SER A 1 202 ? 21.705 -1.955 -11.899 1.00 84.94 202 SER A C 1
ATOM 1519 O O . SER A 1 202 ? 22.575 -2.659 -12.400 1.00 84.94 202 SER A O 1
ATOM 1521 N N . LYS A 1 203 ? 21.938 -0.693 -11.521 1.00 85.31 203 LYS A N 1
ATOM 1522 C CA . LYS A 1 203 ? 23.256 -0.044 -11.583 1.00 85.31 203 LYS A CA 1
ATOM 1523 C C . LYS A 1 203 ? 24.027 -0.132 -10.266 1.00 85.31 203 LYS A C 1
ATOM 1525 O O . LYS A 1 203 ? 25.202 0.219 -10.244 1.00 85.31 203 LYS A O 1
ATOM 1530 N N . LEU A 1 204 ? 23.371 -0.529 -9.177 1.00 80.69 204 LEU A N 1
ATOM 1531 C CA . LEU A 1 204 ? 23.972 -0.600 -7.849 1.00 80.69 204 LEU A CA 1
ATOM 1532 C C . LEU A 1 204 ? 24.536 -2.003 -7.602 1.00 80.69 204 LEU A C 1
ATOM 1534 O O . LEU A 1 204 ? 23.872 -3.005 -7.847 1.00 80.69 204 LEU A O 1
ATOM 1538 N N . GLU A 1 205 ? 25.752 -2.080 -7.062 1.00 76.94 205 GLU A N 1
ATOM 1539 C CA . GLU A 1 205 ? 26.445 -3.344 -6.754 1.00 76.94 205 GLU A CA 1
ATOM 1540 C C . GLU A 1 205 ? 26.191 -3.816 -5.308 1.00 76.94 205 GLU A C 1
ATOM 1542 O O . GLU A 1 205 ? 27.083 -4.302 -4.617 1.00 76.94 205 GLU A O 1
ATOM 1547 N N . ASN A 1 206 ? 24.966 -3.640 -4.807 1.00 85.81 206 ASN A N 1
ATOM 1548 C CA . ASN A 1 206 ? 24.585 -3.994 -3.438 1.00 85.81 206 ASN A CA 1
ATOM 1549 C C . ASN A 1 206 ? 23.733 -5.274 -3.410 1.00 85.81 206 ASN A C 1
ATOM 1551 O O . ASN A 1 206 ? 22.768 -5.416 -4.160 1.00 85.81 206 ASN A O 1
ATOM 1555 N N . GLU A 1 207 ? 24.041 -6.187 -2.484 1.00 87.44 207 GLU A N 1
ATOM 1556 C CA . GLU A 1 207 ? 23.341 -7.466 -2.306 1.00 87.44 207 GLU A CA 1
ATOM 1557 C C . GLU A 1 207 ? 21.825 -7.294 -2.104 1.00 87.44 207 GLU A C 1
ATOM 1559 O O . GLU A 1 207 ? 21.030 -8.049 -2.665 1.00 87.44 207 GLU A O 1
ATOM 1564 N N . LYS A 1 208 ? 21.401 -6.286 -1.328 1.00 87.19 208 LYS A N 1
ATOM 1565 C CA . LYS A 1 208 ? 19.969 -6.030 -1.082 1.00 87.19 208 LYS A CA 1
ATOM 1566 C C . LYS A 1 208 ? 19.236 -5.609 -2.352 1.00 87.19 208 LYS A C 1
ATOM 1568 O O . LYS A 1 208 ? 18.106 -6.037 -2.573 1.00 87.19 208 LYS A O 1
ATOM 1573 N N . ASP A 1 209 ? 19.887 -4.812 -3.190 1.00 89.00 209 ASP A N 1
ATOM 1574 C CA . ASP A 1 209 ? 19.310 -4.329 -4.443 1.00 89.00 209 ASP A CA 1
ATOM 1575 C C . ASP A 1 209 ? 19.182 -5.479 -5.446 1.00 89.00 209 ASP A C 1
ATOM 1577 O O . ASP A 1 209 ? 18.146 -5.627 -6.095 1.00 89.00 209 ASP A O 1
ATOM 1581 N N . HIS A 1 210 ? 20.173 -6.376 -5.480 1.00 87.75 210 HIS A N 1
ATOM 1582 C CA . HIS A 1 210 ? 20.103 -7.599 -6.273 1.00 87.75 210 HIS A CA 1
ATOM 1583 C C . HIS A 1 210 ? 18.959 -8.518 -5.822 1.00 87.75 210 HIS A C 1
ATOM 1585 O O . HIS A 1 210 ? 18.185 -8.988 -6.656 1.00 87.75 210 HIS A O 1
ATOM 1591 N N . LYS A 1 211 ? 18.791 -8.721 -4.507 1.00 89.69 211 LYS A N 1
ATOM 1592 C CA . LYS A 1 211 ? 17.658 -9.486 -3.959 1.00 89.69 211 LYS A CA 1
ATOM 1593 C C . LYS A 1 211 ? 16.317 -8.860 -4.322 1.00 89.69 211 LYS A C 1
ATOM 1595 O O . LYS A 1 211 ? 15.390 -9.585 -4.662 1.00 89.69 211 LYS A O 1
ATOM 1600 N N . LEU A 1 212 ? 16.201 -7.532 -4.275 1.00 89.19 212 LEU A N 1
ATOM 1601 C CA . LEU A 1 212 ? 14.968 -6.837 -4.646 1.00 89.19 212 LEU A CA 1
ATOM 1602 C C . LEU A 1 212 ? 14.641 -6.995 -6.135 1.00 89.19 212 LEU A C 1
ATOM 1604 O O . LEU A 1 212 ? 13.486 -7.236 -6.480 1.00 89.19 212 LEU A O 1
ATOM 1608 N N . LEU A 1 213 ? 15.646 -6.916 -7.010 1.00 89.00 213 LEU A N 1
ATOM 1609 C CA . LEU A 1 213 ? 15.468 -7.180 -8.438 1.00 89.00 213 LEU A CA 1
ATOM 1610 C C . LEU A 1 213 ? 15.034 -8.624 -8.702 1.00 89.00 213 LEU A C 1
ATOM 1612 O O . LEU A 1 213 ? 14.099 -8.838 -9.465 1.00 89.00 213 LEU A O 1
ATOM 1616 N N . GLN A 1 214 ? 15.663 -9.599 -8.039 1.00 88.88 214 GLN A N 1
ATOM 1617 C CA . GLN A 1 214 ? 15.273 -11.010 -8.130 1.00 88.88 214 GLN A CA 1
ATOM 1618 C C . GLN A 1 214 ? 13.868 -11.263 -7.574 1.00 88.88 214 GLN A C 1
ATOM 1620 O O . GLN A 1 214 ? 13.142 -12.108 -8.088 1.00 88.88 214 GLN A O 1
ATOM 1625 N N . ALA A 1 215 ? 13.467 -10.526 -6.537 1.00 90.81 215 ALA A N 1
ATOM 1626 C CA . ALA A 1 215 ? 12.132 -10.613 -5.968 1.00 90.81 215 ALA A CA 1
ATOM 1627 C C . ALA A 1 215 ? 11.059 -10.050 -6.915 1.00 90.81 215 ALA A C 1
ATOM 1629 O O . ALA A 1 215 ? 9.918 -10.491 -6.843 1.00 90.81 215 ALA A O 1
ATOM 1630 N N . GLY A 1 216 ? 11.379 -9.141 -7.839 1.00 91.31 216 GLY A N 1
ATOM 1631 C CA . GLY A 1 216 ? 10.429 -8.632 -8.836 1.00 91.31 216 GLY A CA 1
ATOM 1632 C C . GLY A 1 216 ? 10.051 -9.682 -9.887 1.00 91.31 216 GLY A C 1
ATOM 1633 O O . GLY A 1 216 ? 10.735 -9.822 -10.895 1.00 91.31 216 GLY A O 1
ATOM 1634 N N . HIS A 1 217 ? 8.942 -10.394 -9.677 1.00 90.94 217 HIS A N 1
ATOM 1635 C CA . HIS A 1 217 ? 8.510 -11.505 -10.539 1.00 90.94 217 HIS A CA 1
ATOM 1636 C C . HIS A 1 217 ? 7.450 -11.105 -11.571 1.00 90.94 217 HIS A C 1
ATOM 1638 O O . HIS A 1 217 ? 7.334 -11.748 -12.612 1.00 90.94 217 HIS A O 1
ATOM 1644 N N . GLY A 1 218 ? 6.662 -10.061 -11.300 1.00 91.56 218 GLY A N 1
ATOM 1645 C CA . GLY A 1 218 ? 5.569 -9.642 -12.177 1.00 91.56 218 GLY A CA 1
ATOM 1646 C C . GLY A 1 218 ? 5.444 -8.128 -12.271 1.00 91.56 218 GLY A C 1
ATOM 1647 O O . GLY A 1 218 ? 5.554 -7.425 -11.270 1.00 91.56 218 GLY A O 1
ATOM 1648 N N . PHE A 1 219 ? 5.178 -7.626 -13.478 1.00 94.25 219 PHE A N 1
ATOM 1649 C CA . PHE A 1 219 ? 4.998 -6.199 -13.748 1.00 94.25 219 PHE A CA 1
ATOM 1650 C C . PHE A 1 219 ? 3.766 -5.994 -14.631 1.00 94.25 219 PHE A C 1
ATOM 1652 O O . PHE A 1 219 ? 3.776 -6.335 -15.813 1.00 94.25 219 PHE A O 1
ATOM 1659 N N . LEU A 1 220 ? 2.701 -5.440 -14.056 1.00 94.94 220 LEU A N 1
ATOM 1660 C CA . LEU A 1 220 ? 1.469 -5.095 -14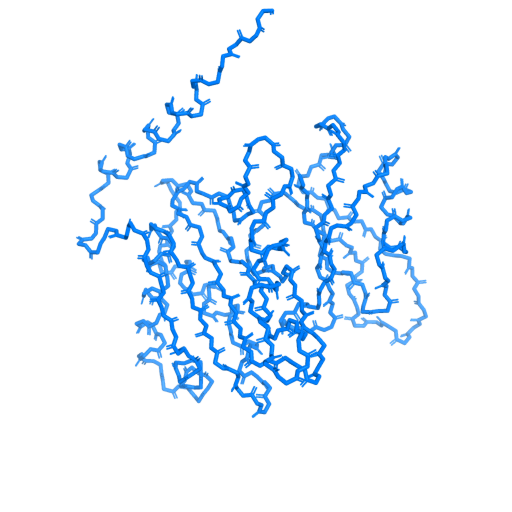.753 1.00 94.94 220 LEU A CA 1
ATOM 1661 C C . LEU A 1 220 ? 1.446 -3.586 -14.983 1.00 94.94 220 LEU A C 1
ATOM 1663 O O . LEU A 1 220 ? 1.530 -2.793 -14.045 1.00 94.94 220 LEU A O 1
ATOM 1667 N N . PHE A 1 221 ? 1.340 -3.198 -16.248 1.00 92.06 221 PHE A N 1
ATOM 1668 C CA . PHE A 1 221 ? 1.505 -1.826 -16.703 1.00 92.06 221 PHE A CA 1
ATOM 1669 C C . PHE A 1 221 ? 0.259 -1.343 -17.442 1.00 92.06 221 PHE A C 1
ATOM 1671 O O . PHE A 1 221 ? -0.102 -1.892 -18.480 1.00 92.06 221 PHE A O 1
ATOM 1678 N N . PHE A 1 222 ? -0.368 -0.281 -16.935 1.00 88.62 222 PHE A N 1
ATOM 1679 C CA . PHE A 1 222 ? -1.606 0.269 -17.486 1.00 88.62 222 PHE A CA 1
ATOM 1680 C C . PHE A 1 222 ? -1.400 1.712 -17.947 1.00 88.62 222 PHE A C 1
ATOM 1682 O O . PHE A 1 222 ? -1.116 2.584 -17.131 1.00 88.62 222 PHE A O 1
ATOM 1689 N N . GLY A 1 223 ? -1.534 1.978 -19.251 1.00 84.44 223 GLY A N 1
ATOM 1690 C CA . GLY A 1 223 ? -1.517 3.344 -19.795 1.00 84.44 223 GLY A CA 1
ATOM 1691 C C . GLY A 1 223 ? -0.198 4.105 -19.607 1.00 84.44 223 GLY A C 1
ATOM 1692 O O . GLY A 1 223 ? -0.213 5.317 -19.408 1.00 84.44 223 GLY A O 1
ATOM 1693 N N . ILE A 1 224 ? 0.951 3.418 -19.618 1.00 83.31 224 ILE A N 1
ATOM 1694 C CA . ILE A 1 224 ? 2.249 4.063 -19.375 1.00 83.31 224 ILE A CA 1
ATOM 1695 C C . ILE A 1 224 ? 2.716 4.821 -20.622 1.00 83.31 224 ILE A C 1
ATOM 1697 O O . ILE A 1 224 ? 2.820 4.232 -21.698 1.00 83.31 224 ILE A O 1
ATOM 1701 N N . PRO A 1 225 ? 3.118 6.092 -20.495 1.00 79.56 225 PRO A N 1
ATOM 1702 C CA . PRO A 1 225 ? 3.730 6.846 -21.583 1.00 79.56 225 PRO A CA 1
ATOM 1703 C C . PRO A 1 225 ? 5.213 6.464 -21.735 1.00 79.56 225 PRO A C 1
ATOM 1705 O O . PRO A 1 225 ? 6.117 7.185 -21.319 1.00 79.56 225 PRO A O 1
ATOM 1708 N N . HIS A 1 226 ? 5.469 5.287 -22.312 1.00 69.19 226 HIS A N 1
ATOM 1709 C CA . HIS A 1 226 ? 6.806 4.687 -22.437 1.00 69.19 226 HIS A CA 1
ATOM 1710 C C . HIS A 1 226 ? 7.841 5.569 -23.158 1.00 69.19 226 HIS A C 1
ATOM 1712 O O . HIS A 1 226 ? 9.023 5.481 -22.841 1.00 69.19 226 HIS A O 1
ATOM 1718 N N . ALA A 1 227 ? 7.405 6.408 -24.101 1.00 63.88 227 ALA A N 1
ATOM 1719 C CA . ALA A 1 227 ? 8.260 7.316 -24.873 1.00 63.88 227 ALA A CA 1
ATOM 1720 C C . ALA A 1 227 ? 8.536 8.659 -24.161 1.00 63.88 227 ALA A C 1
ATOM 1722 O O . ALA A 1 227 ? 9.097 9.575 -24.758 1.00 63.88 227 ALA A O 1
ATOM 1723 N N . GLY A 1 228 ? 8.138 8.780 -22.891 1.00 53.97 228 GLY A N 1
ATOM 1724 C CA . GLY A 1 228 ? 8.087 10.048 -22.174 1.00 53.97 228 GLY A CA 1
ATOM 1725 C C . GLY A 1 228 ? 6.779 10.796 -22.439 1.00 53.97 228 GLY A C 1
ATOM 1726 O O . GLY A 1 228 ? 6.092 10.569 -23.432 1.00 53.97 228 GLY A O 1
ATOM 1727 N N . MET A 1 229 ? 6.418 11.687 -21.517 1.00 54.09 229 MET A N 1
ATOM 1728 C CA . MET A 1 229 ? 5.385 12.695 -21.755 1.00 54.09 229 MET A CA 1
ATOM 1729 C C . MET A 1 229 ? 6.076 14.037 -21.943 1.00 54.09 229 MET A C 1
ATOM 1731 O O . MET A 1 229 ? 6.781 14.487 -21.037 1.00 54.09 229 MET A O 1
ATOM 1735 N N . ASP A 1 230 ? 5.842 14.684 -23.081 1.00 54.78 230 ASP A N 1
ATOM 1736 C CA . ASP A 1 230 ? 6.089 16.116 -23.237 1.00 54.78 230 ASP A CA 1
ATOM 1737 C C . ASP A 1 230 ? 5.359 16.881 -22.110 1.00 54.78 230 ASP A C 1
ATOM 1739 O O . ASP A 1 230 ? 4.253 16.509 -21.709 1.00 54.78 230 ASP A O 1
ATOM 1743 N N . LYS A 1 231 ? 5.975 17.946 -21.582 1.00 52.25 231 LYS A N 1
ATOM 1744 C CA . LYS A 1 231 ? 5.379 18.840 -20.576 1.00 52.25 231 LYS A CA 1
ATOM 1745 C C . LYS A 1 231 ? 3.983 19.327 -20.990 1.00 52.25 231 LYS A C 1
ATOM 1747 O O . LYS A 1 231 ? 3.111 19.429 -20.130 1.00 52.25 231 LYS A O 1
ATOM 1752 N N . ALA A 1 232 ? 3.735 19.568 -22.279 1.00 50.38 232 ALA A N 1
ATOM 1753 C CA . ALA A 1 232 ? 2.410 19.936 -22.777 1.00 50.38 232 ALA A CA 1
ATOM 1754 C C . ALA A 1 232 ? 1.412 18.769 -22.705 1.00 50.38 232 ALA A C 1
ATOM 1756 O O . ALA A 1 232 ? 0.246 18.986 -22.393 1.00 50.38 232 ALA A O 1
ATOM 1757 N N . THR A 1 233 ? 1.866 17.526 -22.892 1.00 54.59 233 THR A N 1
ATOM 1758 C CA . THR A 1 233 ? 1.036 16.320 -22.712 1.00 54.59 233 THR A CA 1
ATOM 1759 C C . THR A 1 233 ? 0.734 16.060 -21.231 1.00 54.59 233 THR A C 1
ATOM 1761 O O . THR A 1 233 ? -0.371 15.646 -20.894 1.00 54.59 233 THR A O 1
ATOM 1764 N N . GLN A 1 234 ? 1.673 16.361 -20.326 1.00 51.47 234 GLN A N 1
ATOM 1765 C CA . GLN A 1 234 ? 1.440 16.303 -18.874 1.00 51.47 234 GLN A CA 1
ATOM 1766 C C . GLN A 1 234 ? 0.396 17.335 -18.429 1.00 51.47 234 GLN A C 1
ATOM 1768 O O . GLN A 1 234 ? -0.501 17.007 -17.655 1.00 51.47 234 GLN A O 1
ATOM 1773 N N . LEU A 1 235 ? 0.489 18.562 -18.951 1.00 49.66 235 LEU A N 1
ATOM 1774 C CA . LEU A 1 235 ? -0.492 19.625 -18.723 1.00 49.66 235 LEU A CA 1
ATOM 1775 C C . LEU A 1 235 ? -1.853 19.288 -19.341 1.00 49.66 235 LEU A C 1
ATOM 1777 O O . LEU A 1 235 ? -2.864 19.507 -18.687 1.00 49.66 235 LEU A O 1
ATOM 1781 N N . ALA A 1 236 ? -1.894 18.722 -20.549 1.00 51.59 236 ALA A N 1
ATOM 1782 C CA . ALA A 1 236 ? -3.137 18.301 -21.194 1.00 51.59 236 ALA A CA 1
ATOM 1783 C C . ALA A 1 236 ? -3.827 17.172 -20.415 1.00 51.59 236 ALA A C 1
ATOM 1785 O O . ALA A 1 236 ? -5.005 17.283 -20.102 1.00 51.59 236 ALA A O 1
ATOM 1786 N N . CYS A 1 237 ? -3.081 16.145 -19.996 1.00 50.50 237 CYS A N 1
ATOM 1787 C CA . CYS A 1 237 ? -3.615 15.048 -19.187 1.00 50.50 237 CYS A CA 1
ATOM 1788 C C . CYS A 1 237 ? -4.099 15.541 -17.810 1.00 50.50 237 CYS A C 1
ATOM 1790 O O . CYS A 1 237 ? -5.147 15.123 -17.328 1.00 50.50 237 CYS A O 1
ATOM 1792 N N . HIS A 1 238 ? -3.383 16.495 -17.201 1.00 48.50 238 HIS A N 1
ATOM 1793 C CA . HIS A 1 238 ? -3.824 17.158 -15.973 1.00 48.50 238 HIS A CA 1
ATOM 1794 C C . HIS A 1 238 ? -5.099 17.987 -16.182 1.00 48.50 238 HIS A C 1
ATOM 1796 O O . HIS A 1 238 ? -6.015 17.895 -15.374 1.00 48.50 238 HIS A O 1
ATOM 1802 N N . MET A 1 239 ? -5.194 18.755 -17.270 1.00 49.16 239 MET A N 1
ATOM 1803 C CA . MET A 1 239 ? -6.390 19.533 -17.603 1.00 49.16 239 MET A CA 1
ATOM 1804 C C . MET A 1 239 ? -7.593 18.637 -17.915 1.00 49.16 239 MET A C 1
ATOM 1806 O O . MET A 1 239 ? -8.698 18.965 -17.495 1.00 49.16 239 MET A O 1
ATOM 1810 N N . ASP A 1 240 ? -7.393 17.497 -18.580 1.00 50.00 240 ASP A N 1
ATOM 1811 C CA . ASP A 1 240 ? -8.452 16.517 -18.841 1.00 50.00 240 ASP A CA 1
ATOM 1812 C C . ASP A 1 240 ? -8.926 15.831 -17.550 1.00 50.00 240 ASP A C 1
ATOM 1814 O O . ASP A 1 240 ? -10.131 15.664 -17.354 1.00 50.00 240 ASP A O 1
ATOM 1818 N N . LEU A 1 241 ? -8.011 15.501 -16.631 1.00 45.72 241 LEU A N 1
ATOM 1819 C CA . LEU A 1 241 ? -8.348 14.967 -15.304 1.00 45.72 241 LEU A CA 1
ATOM 1820 C C . LEU A 1 241 ? -9.113 15.998 -14.455 1.00 45.72 241 LEU A C 1
ATOM 1822 O O . LEU A 1 241 ? -10.173 15.686 -13.914 1.00 45.72 241 LEU A O 1
ATOM 1826 N N . VAL A 1 242 ? -8.652 17.253 -14.419 1.00 49.22 242 VAL A N 1
ATOM 1827 C CA . VAL A 1 242 ? -9.335 18.361 -13.724 1.00 49.22 242 VAL A CA 1
ATOM 1828 C C . VAL A 1 242 ? -10.698 18.672 -14.365 1.00 49.22 242 VAL A C 1
ATOM 1830 O O . VAL A 1 242 ? -11.667 18.976 -13.668 1.00 49.22 242 VAL A O 1
ATOM 1833 N N . ALA A 1 243 ? -10.825 18.554 -15.691 1.00 46.19 243 ALA A N 1
ATOM 1834 C CA . ALA A 1 243 ? -12.093 18.734 -16.398 1.00 46.19 243 ALA A CA 1
ATOM 1835 C C . ALA A 1 243 ? -13.094 17.595 -16.134 1.00 46.19 243 ALA A C 1
ATOM 1837 O O . ALA A 1 243 ? -14.306 17.832 -16.152 1.00 46.19 243 ALA A O 1
ATOM 1838 N N . GLN A 1 244 ? -12.616 16.375 -15.872 1.00 42.16 244 GLN A N 1
ATOM 1839 C CA . GLN A 1 244 ? -13.458 15.254 -15.448 1.00 42.16 244 GLN A CA 1
ATOM 1840 C C . GLN A 1 244 ? -13.931 15.412 -13.995 1.00 42.16 244 GLN A C 1
ATOM 1842 O O . GLN A 1 244 ? -15.112 15.186 -13.727 1.00 42.16 244 GLN A O 1
ATOM 1847 N N . GLU A 1 245 ? -13.083 15.902 -13.087 1.00 42.31 245 GLU A N 1
ATOM 1848 C CA . GLU A 1 245 ? -13.484 16.243 -11.710 1.00 42.31 245 GLU A CA 1
ATOM 1849 C C . GLU A 1 245 ? -14.485 17.415 -11.662 1.00 42.31 245 GLU A C 1
ATOM 1851 O O . GLU A 1 245 ? -15.439 17.404 -10.880 1.00 42.31 245 GLU A O 1
ATOM 1856 N N . GLY A 1 246 ? -14.344 18.399 -12.557 1.00 39.53 246 GLY A N 1
ATOM 1857 C CA . GLY A 1 246 ? -15.245 19.552 -12.674 1.00 39.53 246 GLY A CA 1
ATOM 1858 C C . GLY A 1 246 ? -16.625 19.266 -13.291 1.00 39.53 246 GLY A C 1
ATOM 1859 O O . GLY A 1 246 ? -17.479 20.156 -13.294 1.00 39.53 246 GLY A O 1
ATOM 1860 N N . ARG A 1 247 ? -16.869 18.054 -13.813 1.00 36.25 247 ARG A N 1
ATOM 1861 C CA . ARG A 1 247 ? -18.154 17.639 -14.418 1.00 36.25 247 ARG A CA 1
ATOM 1862 C C . ARG A 1 247 ? -19.121 16.950 -13.453 1.00 36.25 247 ARG A C 1
ATOM 1864 O O . ARG A 1 247 ? -20.211 16.561 -13.877 1.00 36.25 247 ARG A O 1
ATOM 1871 N N . LEU A 1 248 ? -18.789 16.841 -12.167 1.00 37.81 248 LEU A N 1
ATOM 1872 C CA . LEU A 1 248 ? -19.781 16.465 -11.157 1.00 37.81 248 LEU A CA 1
ATOM 1873 C C . LEU A 1 248 ? -20.908 17.520 -11.138 1.00 37.81 248 LEU A C 1
ATOM 1875 O O . LEU A 1 248 ? -20.623 18.720 -11.058 1.00 37.81 248 LEU A O 1
ATOM 1879 N N . PRO A 1 249 ? -22.192 17.125 -11.244 1.00 33.47 249 PRO A N 1
ATOM 1880 C CA . PRO A 1 249 ? -23.282 18.083 -11.338 1.00 33.47 249 PRO A CA 1
ATOM 1881 C C . PRO A 1 249 ? -23.337 18.912 -10.055 1.00 33.47 249 PRO A C 1
ATOM 1883 O O . PRO A 1 249 ? -23.529 18.373 -8.964 1.00 33.47 249 PRO A O 1
ATOM 1886 N N . ARG A 1 250 ? -23.200 20.238 -10.189 1.00 37.91 250 ARG A N 1
ATOM 1887 C CA . ARG A 1 250 ? -23.531 21.187 -9.119 1.00 37.91 250 ARG A CA 1
ATOM 1888 C C . ARG A 1 250 ? -25.007 20.991 -8.774 1.00 37.91 250 ARG A C 1
ATOM 1890 O O . ARG A 1 250 ? -25.876 21.474 -9.499 1.00 37.91 250 ARG A O 1
ATOM 1897 N N . ARG A 1 251 ? -25.292 20.245 -7.704 1.00 38.78 251 ARG A N 1
ATOM 1898 C CA . ARG A 1 251 ? -26.651 20.119 -7.174 1.00 38.78 251 ARG A CA 1
ATOM 1899 C C . ARG A 1 251 ? -27.076 21.486 -6.632 1.00 38.78 251 ARG A C 1
ATOM 1901 O O . ARG A 1 251 ? -26.435 22.013 -5.725 1.00 38.78 251 ARG A O 1
ATOM 1908 N N . ARG A 1 252 ? -28.096 22.064 -7.271 1.00 37.81 252 ARG A N 1
ATOM 1909 C CA . ARG A 1 252 ? -29.008 23.023 -6.639 1.00 37.81 252 ARG A CA 1
ATOM 1910 C C . ARG A 1 252 ? -29.904 22.283 -5.657 1.00 37.81 252 ARG A C 1
ATOM 1912 O O . ARG A 1 252 ? -30.161 21.085 -5.917 1.00 37.81 252 ARG A O 1
#

Organism: NCBI:txid80388

Radius of gyration: 19.0 Å; chains: 1; bounding box: 56×49×56 Å

Secondary structure (DSSP, 8-state):
-EEEEEEETT--HHHHHHHHHHHHSS--EEEEEEE-TTSSEEEEEEE-SSGGGSPSSSEEEEPP---GGGTTS-SEEEEESS-BEEEEEE---GGG--EEEEEE--TT--TTGGGB-TTSS-BHHHHTHHHHSB-TTT-SB-EEEEEEE----TTT--HHHHHHHHHHHHGGGGSSSS---EEEEEETHHHHHHHHHHHHHTT---HHHHHHHHHEEEEEEES--TT---HHHHHHHHHHHHHHHTTS----

pLDDT: mean 83.83, std 15.98, range [33.47, 97.56]

Foldseek 3Di:
DKKKWLAAPPDDQVNVQVVVCVVQVFGWRWLAWAAALLGRIIMTDTHGPDPVSDDPDFDWAADPDDDPVSVPGDRTMTMHDQQAAKHFLDAWDPVQQAEEEEEEAAQVDRQQVSQADPPDSDGCQNHPPQQVQADPVPSGRHYGGMYHGDHRDLPDDPLLVLLVRNLVSQLSCQPDPDNHAYAYAYEEVRLSSPVSNLVVLVPDPDPSSVSSNVSHDYYHYHNYPPVDDDSVNSVVVVVVVVVVVVPPDPDD

InterPro domains:
  IPR029058 Alpha/Beta hydrolase fold [G3DSA:3.40.50.1820] (109-247)
  IPR029058 Alpha/Beta hydrolase fold [SSF53474] (96-230)
  IPR052374 SERAC1 [PTHR48182] (93-234)